Protein AF-A0A560EGU7-F1 (afdb_monomer_lite)

Structure (mmCIF, N/CA/C/O backbone):
data_AF-A0A560EGU7-F1
#
_entry.id   AF-A0A560EGU7-F1
#
loop_
_atom_site.group_PDB
_atom_site.id
_atom_site.type_symbol
_atom_site.label_atom_id
_atom_site.label_alt_id
_atom_site.label_comp_id
_atom_site.label_asym_id
_atom_site.label_entity_id
_atom_site.label_seq_id
_atom_site.pdbx_PDB_ins_code
_atom_site.Cartn_x
_atom_site.Cartn_y
_atom_site.Cartn_z
_atom_site.occupancy
_atom_site.B_iso_or_equiv
_atom_site.auth_seq_id
_atom_site.auth_comp_id
_atom_site.auth_asym_id
_atom_site.auth_atom_id
_atom_site.pdbx_PDB_model_num
ATOM 1 N N . MET A 1 1 ? 16.195 -4.693 -34.977 1.00 68.12 1 MET A N 1
ATOM 2 C CA . MET A 1 1 ? 14.990 -4.701 -35.834 1.00 68.12 1 MET A CA 1
ATOM 3 C C . MET A 1 1 ? 15.193 -3.739 -37.002 1.00 68.12 1 MET A C 1
ATOM 5 O O . MET A 1 1 ? 15.499 -2.577 -36.761 1.00 68.12 1 MET A O 1
ATOM 9 N N . ARG A 1 2 ? 15.102 -4.216 -38.247 1.00 78.38 2 ARG A N 1
ATOM 10 C CA . ARG A 1 2 ? 15.204 -3.410 -39.477 1.00 78.38 2 ARG A CA 1
ATOM 11 C C . ARG A 1 2 ? 13.838 -3.364 -40.154 1.00 78.38 2 ARG A C 1
ATOM 13 O O . ARG A 1 2 ? 13.198 -4.401 -40.272 1.00 78.38 2 ARG A O 1
ATOM 20 N N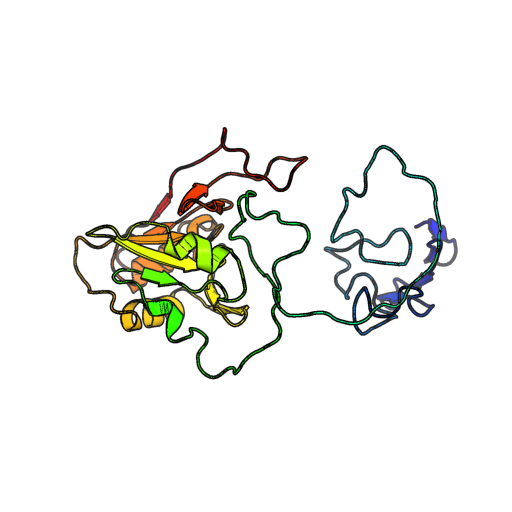 . TYR A 1 3 ? 13.435 -2.190 -40.624 1.00 80.75 3 TYR A N 1
ATOM 21 C CA . TYR A 1 3 ? 12.263 -2.039 -41.483 1.00 80.75 3 TYR A CA 1
ATOM 22 C C . TYR A 1 3 ? 12.627 -2.392 -42.931 1.00 80.75 3 TYR A C 1
ATOM 24 O O . TYR A 1 3 ? 13.669 -1.948 -43.425 1.00 80.75 3 TYR A O 1
ATOM 32 N N . ASP A 1 4 ? 11.823 -3.229 -43.581 1.00 80.00 4 ASP A N 1
ATOM 33 C CA . ASP A 1 4 ? 12.014 -3.604 -44.981 1.00 80.00 4 ASP A CA 1
ATOM 34 C C . ASP A 1 4 ? 11.122 -2.794 -45.938 1.00 80.00 4 ASP A C 1
ATOM 36 O O . ASP A 1 4 ? 10.231 -2.048 -45.533 1.00 80.00 4 ASP A O 1
ATOM 40 N N . GLU A 1 5 ? 11.389 -2.924 -47.237 1.00 75.31 5 GLU A N 1
ATOM 41 C CA . GLU A 1 5 ? 10.700 -2.170 -48.292 1.00 75.31 5 GLU A CA 1
ATOM 42 C C . GLU A 1 5 ? 9.248 -2.631 -48.521 1.00 75.31 5 GLU A C 1
ATOM 44 O O . GLU A 1 5 ? 8.502 -1.965 -49.236 1.00 75.31 5 GLU A O 1
ATOM 49 N N . ILE A 1 6 ? 8.830 -3.737 -47.892 1.00 76.62 6 ILE A N 1
ATOM 50 C CA . ILE A 1 6 ? 7.471 -4.293 -47.965 1.00 76.62 6 ILE A CA 1
ATOM 51 C C . ILE A 1 6 ? 6.676 -4.097 -46.661 1.00 76.62 6 ILE A C 1
ATOM 53 O O . ILE A 1 6 ? 5.565 -4.611 -46.528 1.00 76.62 6 ILE A O 1
ATOM 57 N N . GLY A 1 7 ? 7.200 -3.311 -45.718 1.00 76.00 7 GLY A N 1
ATOM 58 C CA . GLY A 1 7 ? 6.495 -2.905 -44.504 1.00 76.00 7 GLY A CA 1
ATOM 59 C C . GLY A 1 7 ? 6.579 -3.884 -43.335 1.00 76.00 7 GLY A C 1
ATOM 60 O O . GLY A 1 7 ? 5.774 -3.800 -42.402 1.00 76.00 7 GLY A O 1
ATOM 61 N N . LEU A 1 8 ? 7.532 -4.815 -43.364 1.00 79.88 8 LEU A N 1
ATOM 62 C CA . LEU A 1 8 ? 7.797 -5.739 -42.267 1.00 79.88 8 LEU A CA 1
ATOM 63 C C . LEU A 1 8 ? 8.983 -5.272 -41.434 1.00 79.88 8 LEU A C 1
ATOM 65 O O . LEU A 1 8 ? 9.857 -4.522 -41.874 1.00 79.88 8 LEU A O 1
ATOM 69 N N . TYR A 1 9 ? 9.031 -5.776 -40.208 1.00 76.56 9 TYR A N 1
ATOM 70 C CA . TYR A 1 9 ? 10.160 -5.554 -39.328 1.00 76.56 9 TYR A CA 1
ATOM 71 C C . TYR A 1 9 ? 10.923 -6.859 -39.121 1.00 76.56 9 TYR A C 1
ATOM 73 O O . TYR A 1 9 ? 10.434 -7.805 -38.507 1.00 76.56 9 TYR A O 1
ATOM 81 N N . VAL A 1 10 ? 12.152 -6.903 -39.618 1.00 77.44 10 VAL A N 1
ATOM 82 C CA . VAL A 1 10 ? 13.020 -8.080 -39.566 1.00 77.44 10 VAL A CA 1
ATOM 83 C C . VAL A 1 10 ? 13.944 -7.988 -38.349 1.00 77.44 10 VAL A C 1
ATOM 85 O O . VAL A 1 10 ? 14.656 -6.994 -38.158 1.00 77.44 10 VAL A O 1
ATOM 88 N N . THR A 1 11 ? 13.943 -9.020 -37.508 1.00 78.19 11 THR A N 1
ATOM 89 C CA . THR A 1 11 ? 14.924 -9.238 -36.434 1.00 78.19 11 THR A CA 1
ATOM 90 C C . THR A 1 11 ? 15.804 -10.448 -36.774 1.00 78.19 11 THR A C 1
ATOM 92 O O . THR A 1 11 ? 15.521 -11.154 -37.742 1.00 78.19 11 THR A O 1
ATOM 95 N N . PRO A 1 12 ? 16.898 -10.697 -36.033 1.00 77.81 12 PRO A N 1
ATOM 96 C CA . PRO A 1 12 ? 17.780 -11.832 -36.304 1.00 77.81 12 PRO A CA 1
ATOM 97 C C . PRO A 1 12 ? 17.085 -13.199 -36.256 1.00 77.81 12 PRO A C 1
ATOM 99 O O . PRO A 1 12 ? 17.486 -14.096 -36.992 1.00 77.81 12 PRO A O 1
ATOM 102 N N . ASN A 1 13 ? 16.061 -13.362 -35.409 1.00 77.50 13 ASN A N 1
ATOM 103 C CA . ASN A 1 13 ? 15.416 -14.660 -35.190 1.00 77.50 13 ASN A CA 1
ATOM 104 C C . ASN A 1 13 ? 13.979 -14.734 -35.723 1.00 77.50 13 ASN A C 1
ATOM 106 O O . ASN A 1 13 ? 13.478 -15.836 -35.947 1.00 77.50 13 ASN A O 1
ATOM 110 N N . ARG A 1 14 ? 13.299 -13.594 -35.923 1.00 85.00 14 ARG A N 1
ATOM 111 C CA . ARG A 1 14 ? 11.896 -13.554 -36.363 1.00 85.00 14 ARG A CA 1
ATOM 112 C C . ARG A 1 14 ? 11.591 -12.341 -37.248 1.00 85.00 14 ARG A C 1
ATOM 114 O O . ARG A 1 14 ? 12.294 -11.336 -37.265 1.00 85.00 14 ARG A O 1
ATOM 121 N N . THR A 1 15 ? 10.490 -12.417 -37.980 1.00 81.75 15 THR A N 1
ATOM 122 C CA . THR A 1 15 ? 9.949 -11.331 -38.800 1.00 81.75 15 THR A CA 1
ATOM 123 C C . THR A 1 15 ? 8.591 -10.929 -38.246 1.00 81.75 15 THR A C 1
ATOM 125 O O . THR A 1 15 ? 7.689 -11.760 -38.135 1.00 81.75 15 THR A O 1
ATOM 128 N N . TYR A 1 16 ? 8.456 -9.667 -37.852 1.00 83.31 16 TYR A N 1
ATOM 129 C CA . TYR A 1 16 ? 7.232 -9.094 -37.309 1.00 83.31 16 TYR A CA 1
ATOM 130 C C . TYR A 1 16 ? 6.415 -8.436 -38.417 1.00 83.31 16 TYR A C 1
ATOM 132 O O . TYR A 1 16 ? 6.951 -7.680 -39.232 1.00 83.31 16 TYR A O 1
ATOM 140 N N . VAL A 1 17 ? 5.107 -8.699 -38.413 1.00 83.38 17 VAL A N 1
ATOM 141 C CA . VAL A 1 17 ? 4.140 -8.077 -39.321 1.00 83.38 17 VAL A CA 1
ATOM 142 C C . VAL A 1 17 ? 3.258 -7.113 -38.529 1.00 83.38 17 VAL A C 1
ATOM 144 O O . VAL A 1 17 ? 2.341 -7.558 -37.829 1.00 83.38 17 VAL A O 1
ATOM 147 N N . PRO A 1 18 ? 3.466 -5.792 -38.660 1.00 77.44 18 PRO A N 1
ATOM 148 C CA . PRO A 1 18 ? 2.669 -4.790 -37.954 1.00 77.44 18 PRO A CA 1
ATOM 149 C C . PRO A 1 18 ? 1.180 -4.886 -38.262 1.00 77.44 18 PRO A C 1
ATOM 151 O O . PRO A 1 18 ? 0.364 -4.762 -37.356 1.00 77.44 18 PRO A O 1
ATOM 154 N N . GLY A 1 19 ? 0.827 -5.169 -39.521 1.00 74.75 19 GLY A N 1
ATOM 155 C CA . GLY A 1 19 ? -0.565 -5.218 -39.976 1.00 74.75 19 GLY A CA 1
ATOM 156 C C . GLY A 1 19 ? -1.431 -6.263 -39.265 1.00 74.75 19 GLY A C 1
ATOM 157 O O . GLY A 1 19 ? -2.646 -6.109 -39.224 1.00 74.75 19 GLY A O 1
ATOM 158 N N . ILE A 1 20 ? -0.820 -7.297 -38.676 1.00 78.75 20 ILE A N 1
ATOM 159 C CA . ILE A 1 20 ? -1.523 -8.313 -37.873 1.00 78.75 20 ILE A CA 1
ATOM 160 C C . ILE A 1 20 ? -1.039 -8.369 -36.418 1.00 78.75 20 ILE A C 1
ATOM 162 O O . ILE A 1 20 ? -1.587 -9.127 -35.621 1.00 78.75 20 ILE A O 1
ATOM 166 N N . GLY A 1 21 ? -0.016 -7.590 -36.057 1.00 80.50 21 GLY A N 1
ATOM 167 C CA . GLY A 1 21 ? 0.537 -7.533 -34.706 1.00 80.50 21 GLY A CA 1
ATOM 168 C C . GLY A 1 21 ? 1.196 -8.833 -34.231 1.00 80.50 21 GLY A C 1
ATOM 169 O O . GLY A 1 21 ? 1.089 -9.171 -33.049 1.00 80.50 21 GLY A O 1
ATOM 170 N N . A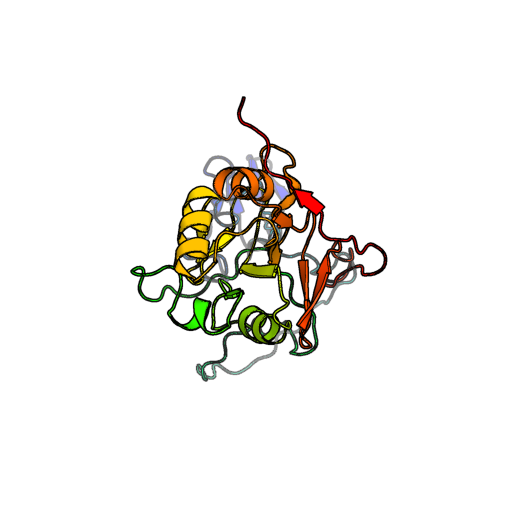RG A 1 22 ? 1.824 -9.613 -35.124 1.00 84.75 22 ARG A N 1
ATOM 171 C CA . ARG A 1 22 ? 2.375 -10.951 -34.812 1.00 84.75 22 ARG A CA 1
ATOM 172 C C . ARG A 1 22 ? 3.725 -11.218 -35.472 1.00 84.75 22 ARG A C 1
ATOM 174 O O . ARG A 1 22 ? 4.068 -10.604 -36.482 1.00 84.75 22 ARG A O 1
ATOM 181 N N . TRP A 1 23 ? 4.452 -12.189 -34.923 1.00 84.94 23 TRP A N 1
ATOM 182 C CA . TRP A 1 23 ? 5.583 -12.828 -35.598 1.00 84.94 23 TRP A CA 1
ATOM 183 C C . TRP A 1 23 ? 5.099 -13.808 -36.674 1.00 84.94 23 TRP A C 1
ATOM 185 O O . TRP A 1 23 ? 4.099 -14.496 -36.473 1.00 84.94 23 TRP A O 1
ATOM 195 N N . LEU A 1 24 ? 5.815 -13.906 -37.799 1.00 84.44 24 LEU A N 1
ATOM 196 C CA . LEU A 1 24 ? 5.557 -14.923 -38.832 1.00 84.44 24 LEU A CA 1
ATOM 197 C C . LEU A 1 24 ? 6.064 -16.306 -38.421 1.00 84.44 24 LEU A C 1
ATOM 199 O O . LEU A 1 24 ? 5.497 -17.325 -38.811 1.00 84.44 24 LEU A O 1
ATOM 203 N N . GLN A 1 25 ? 7.138 -16.338 -37.636 1.00 84.81 25 GLN A N 1
ATOM 204 C CA . GLN A 1 25 ? 7.777 -17.552 -37.158 1.00 84.81 25 GLN A CA 1
ATOM 205 C C . GLN A 1 25 ? 7.459 -17.789 -35.682 1.00 84.81 25 GLN A C 1
ATOM 207 O O . GLN A 1 25 ? 7.354 -16.861 -34.880 1.00 84.81 25 GLN A O 1
ATOM 212 N N . MET A 1 26 ? 7.340 -19.066 -35.337 1.00 73.88 26 MET A N 1
ATOM 213 C CA . MET A 1 26 ? 7.172 -19.532 -33.968 1.00 73.88 26 MET A CA 1
ATOM 214 C C . MET A 1 26 ? 8.413 -19.191 -33.130 1.00 73.88 26 MET A C 1
ATOM 216 O O . MET A 1 26 ? 9.531 -19.386 -33.601 1.00 73.88 26 MET A O 1
ATOM 220 N N . ASP A 1 27 ? 8.217 -18.737 -31.891 1.00 74.88 27 ASP A N 1
ATOM 221 C CA . ASP A 1 27 ? 9.304 -18.339 -30.991 1.00 74.88 27 ASP A CA 1
ATOM 222 C C . ASP A 1 27 ? 10.344 -19.459 -30.783 1.00 74.88 27 ASP A C 1
ATOM 224 O O . ASP A 1 27 ? 9.994 -20.512 -30.222 1.00 74.88 27 ASP A O 1
ATOM 228 N N . PRO A 1 28 ? 11.609 -19.262 -31.207 1.00 67.50 28 PRO A N 1
ATOM 229 C CA . PRO A 1 28 ? 12.689 -20.216 -30.972 1.00 67.50 28 PRO A CA 1
ATOM 230 C C . PRO A 1 28 ? 13.026 -20.410 -29.486 1.00 67.50 28 PRO A C 1
ATOM 232 O O . PRO A 1 28 ? 13.493 -21.486 -29.117 1.00 67.50 28 PRO A O 1
ATOM 235 N N . ALA A 1 29 ? 12.741 -19.424 -28.625 1.00 62.09 29 ALA A N 1
ATOM 236 C CA . ALA A 1 29 ? 12.909 -19.510 -27.170 1.00 62.09 29 ALA A CA 1
ATOM 237 C C . ALA A 1 29 ? 11.783 -20.308 -26.475 1.00 62.09 29 ALA A C 1
ATOM 239 O O . ALA A 1 29 ? 11.781 -20.486 -25.255 1.00 62.09 29 ALA A O 1
ATOM 240 N N . GLY A 1 30 ? 10.820 -20.830 -27.241 1.00 65.00 30 GLY A N 1
ATOM 241 C CA . GLY A 1 30 ? 9.735 -21.656 -26.724 1.00 65.00 30 GLY A CA 1
ATOM 242 C C . GLY A 1 30 ? 8.637 -20.817 -26.077 1.00 65.00 30 GLY A C 1
ATOM 243 O O . GLY A 1 30 ? 8.157 -19.865 -26.677 1.00 65.00 30 GLY A O 1
ATOM 244 N N . ILE A 1 31 ? 8.199 -21.203 -24.879 1.00 62.53 31 ILE A N 1
ATOM 245 C CA . ILE A 1 31 ? 7.162 -20.487 -24.111 1.00 62.53 31 ILE A CA 1
ATOM 246 C C . ILE A 1 31 ? 7.754 -19.514 -23.081 1.00 62.53 31 ILE A C 1
ATOM 248 O O . ILE A 1 31 ? 7.054 -19.089 -22.164 1.00 62.53 31 ILE A O 1
ATOM 252 N N . ALA A 1 32 ? 9.047 -19.192 -23.208 1.00 56.72 32 ALA A N 1
ATOM 253 C CA . ALA A 1 32 ? 9.755 -18.297 -22.295 1.00 56.72 32 ALA A CA 1
ATOM 254 C C . ALA A 1 32 ? 9.115 -16.899 -22.233 1.00 56.72 32 ALA A C 1
ATOM 256 O O . ALA A 1 32 ? 9.028 -16.324 -21.154 1.00 56.72 32 ALA A O 1
ATOM 257 N N . ASP A 1 33 ? 8.602 -16.405 -23.365 1.00 51.53 33 ASP A N 1
ATOM 258 C CA . ASP A 1 33 ? 7.903 -15.114 -23.489 1.00 51.53 33 ASP A CA 1
ATOM 259 C C . ASP A 1 33 ? 6.362 -15.263 -23.445 1.00 51.53 33 ASP A C 1
ATOM 261 O O . ASP A 1 33 ? 5.606 -14.366 -23.816 1.00 51.53 33 ASP A O 1
ATOM 265 N N . GLY A 1 34 ? 5.872 -16.427 -22.997 1.00 62.31 34 GLY A N 1
ATOM 266 C CA . GLY A 1 34 ? 4.451 -16.739 -22.845 1.00 62.31 34 GLY A CA 1
ATOM 267 C C . GLY A 1 34 ? 3.956 -17.893 -23.720 1.00 62.31 34 GLY A C 1
ATOM 268 O O . GLY A 1 34 ? 4.641 -18.418 -24.593 1.00 62.31 34 GLY A O 1
ATOM 269 N N . LEU A 1 35 ? 2.710 -18.312 -23.480 1.00 70.88 35 LEU A N 1
ATOM 270 C CA . LEU A 1 35 ? 2.118 -19.482 -24.148 1.00 70.88 35 LEU A CA 1
ATOM 271 C C . LEU A 1 35 ? 1.875 -19.266 -25.649 1.00 70.88 35 LEU A C 1
ATOM 273 O O . LEU A 1 35 ? 1.830 -20.229 -26.415 1.00 70.88 35 LEU A O 1
ATOM 277 N N . ASN A 1 36 ? 1.711 -18.012 -26.077 1.00 74.00 36 ASN A N 1
ATOM 278 C CA . ASN A 1 36 ? 1.519 -17.681 -27.480 1.00 74.00 36 ASN A CA 1
ATOM 279 C C . ASN A 1 36 ? 2.862 -17.372 -28.150 1.00 74.00 36 ASN A C 1
ATOM 281 O O . ASN A 1 36 ? 3.331 -16.239 -28.137 1.00 74.00 36 ASN A O 1
ATOM 285 N N . ARG A 1 37 ? 3.417 -18.379 -28.825 1.00 78.81 37 ARG A N 1
ATOM 286 C CA . ARG A 1 37 ? 4.720 -18.322 -29.510 1.00 78.81 37 ARG A CA 1
ATOM 287 C C . ARG A 1 37 ? 4.757 -17.414 -30.748 1.00 78.81 37 ARG A C 1
ATOM 289 O O . ARG A 1 37 ? 5.794 -17.324 -31.397 1.00 78.81 37 ARG A O 1
ATOM 296 N N . TYR A 1 38 ? 3.642 -16.772 -31.090 1.00 78.25 38 TYR A N 1
ATOM 297 C CA . TYR A 1 38 ? 3.534 -15.804 -32.185 1.00 78.25 38 TYR A CA 1
ATOM 298 C C . TYR A 1 38 ? 3.229 -14.383 -31.692 1.00 78.25 38 TYR A C 1
ATOM 300 O O . TYR A 1 38 ? 3.160 -13.454 -32.501 1.00 78.25 38 TYR A O 1
ATOM 308 N N . ALA A 1 39 ? 3.015 -14.195 -30.385 1.00 79.44 39 ALA A N 1
ATOM 309 C CA . ALA A 1 39 ? 2.750 -12.879 -29.821 1.00 79.44 39 ALA A CA 1
ATOM 310 C C . ALA A 1 39 ? 4.007 -12.005 -29.882 1.00 79.44 39 ALA A C 1
ATOM 312 O O . ALA A 1 39 ? 5.101 -12.435 -29.527 1.00 79.44 39 ALA A O 1
ATOM 313 N N . TYR A 1 40 ? 3.834 -10.762 -30.321 1.00 72.75 40 TYR A N 1
ATOM 314 C CA . TYR A 1 40 ? 4.855 -9.733 -30.190 1.00 72.75 40 TYR A CA 1
ATOM 315 C C . TYR A 1 40 ? 4.735 -9.119 -28.797 1.00 72.75 40 TYR A C 1
ATOM 317 O O . TYR A 1 40 ? 3.660 -8.628 -28.447 1.00 72.75 40 TYR A O 1
ATOM 325 N N . VAL A 1 41 ? 5.807 -9.208 -28.003 1.00 71.38 41 VAL A N 1
ATOM 326 C CA . VAL A 1 41 ? 5.947 -8.592 -26.671 1.00 71.38 41 VAL A CA 1
ATOM 327 C C . VAL A 1 41 ? 4.740 -8.809 -25.743 1.00 71.38 41 VAL A C 1
ATOM 329 O O . VAL A 1 41 ? 4.215 -7.882 -25.133 1.00 71.38 41 VAL A O 1
ATOM 332 N N . GLY A 1 42 ? 4.230 -10.042 -25.676 1.00 72.75 42 GLY A N 1
ATOM 333 C CA . GLY A 1 42 ? 3.077 -10.375 -24.826 1.00 72.75 42 GLY A CA 1
ATOM 334 C C . GLY A 1 42 ? 1.747 -9.708 -25.220 1.00 72.75 42 GLY A C 1
ATOM 335 O O . GLY A 1 42 ? 0.826 -9.680 -24.410 1.00 72.75 42 GLY A O 1
ATOM 336 N N . ASN A 1 43 ? 1.616 -9.214 -26.458 1.00 73.94 43 ASN A N 1
ATOM 337 C CA . ASN A 1 43 ? 0.531 -8.335 -26.930 1.00 73.94 43 ASN A CA 1
ATOM 338 C C . ASN A 1 43 ? 0.514 -6.937 -26.297 1.00 73.94 43 ASN A C 1
ATOM 340 O O . ASN A 1 43 ? -0.514 -6.263 -26.361 1.00 73.94 43 ASN A O 1
ATOM 344 N N . ASP A 1 44 ? 1.641 -6.481 -25.754 1.00 70.62 44 ASP A N 1
ATOM 345 C CA . ASP A 1 44 ? 1.796 -5.122 -25.238 1.00 70.62 44 ASP A CA 1
ATOM 346 C C . ASP A 1 44 ? 2.895 -4.344 -25.997 1.00 70.62 44 ASP A C 1
ATOM 348 O O . ASP A 1 44 ? 3.979 -4.095 -25.470 1.00 70.62 44 ASP A O 1
ATOM 352 N N . PRO A 1 45 ? 2.655 -3.966 -27.270 1.00 66.56 45 PRO A N 1
ATOM 353 C CA . PRO A 1 45 ? 3.618 -3.233 -28.099 1.00 66.56 45 PRO A CA 1
ATOM 354 C C . PRO A 1 45 ? 3.841 -1.780 -27.672 1.00 66.56 45 PRO A C 1
ATOM 356 O O . PRO A 1 45 ? 4.690 -1.111 -28.256 1.00 66.56 45 PRO A O 1
ATOM 359 N N . LEU A 1 46 ? 3.067 -1.277 -26.704 1.00 62.47 46 LEU A N 1
ATOM 360 C CA . LEU A 1 46 ? 3.245 0.064 -26.149 1.00 62.47 46 LEU A CA 1
ATOM 361 C C . LEU A 1 46 ? 4.271 0.062 -25.015 1.00 62.47 46 LEU A C 1
ATOM 363 O O . LEU A 1 46 ? 5.020 1.027 -24.877 1.00 62.47 46 LEU A O 1
ATOM 367 N N . SER A 1 47 ? 4.323 -1.027 -24.246 1.00 50.97 47 SER A N 1
ATOM 368 C CA . SER A 1 47 ? 5.248 -1.183 -23.118 1.00 50.97 47 SER A CA 1
ATOM 369 C C . SER A 1 47 ? 6.432 -2.108 -23.429 1.00 50.97 47 SER A C 1
ATOM 371 O O . SER A 1 47 ? 7.345 -2.233 -22.617 1.00 50.97 47 SER A O 1
ATOM 373 N N . GLY A 1 48 ? 6.421 -2.779 -24.585 1.00 61.12 48 GLY A N 1
ATOM 374 C CA . GLY A 1 48 ? 7.366 -3.827 -24.955 1.00 61.12 48 GLY A CA 1
ATOM 375 C C . GLY A 1 48 ? 8.157 -3.550 -26.235 1.00 61.12 48 GLY A C 1
ATOM 376 O O . GLY A 1 48 ? 7.644 -2.971 -27.192 1.00 61.12 48 GLY A O 1
ATOM 377 N N . PHE A 1 49 ? 9.396 -4.039 -26.297 1.00 73.81 49 PHE A N 1
ATOM 378 C CA . PHE A 1 49 ? 10.216 -4.010 -27.514 1.00 73.81 49 PHE A CA 1
ATOM 379 C C . PHE A 1 49 ? 11.076 -5.278 -27.607 1.00 73.81 49 PHE A C 1
ATOM 381 O O . PHE A 1 49 ? 11.711 -5.623 -26.628 1.00 73.81 49 PHE A O 1
ATOM 388 N N . ASP A 1 50 ? 11.119 -5.984 -28.744 1.00 69.69 50 ASP A N 1
ATOM 389 C CA . ASP A 1 50 ? 11.899 -7.234 -28.918 1.00 69.69 50 ASP A CA 1
ATOM 390 C C . ASP A 1 50 ? 12.851 -7.123 -30.133 1.00 69.69 50 ASP A C 1
ATOM 392 O O . ASP A 1 50 ? 12.498 -7.504 -31.257 1.00 69.69 50 ASP A O 1
ATOM 396 N N . PRO A 1 51 ? 14.064 -6.560 -29.951 1.00 74.19 51 PRO A N 1
ATOM 397 C CA . PRO A 1 51 ? 15.035 -6.331 -31.022 1.00 74.19 51 PRO A CA 1
ATOM 398 C C . PRO A 1 51 ? 15.603 -7.604 -31.641 1.00 74.19 51 PRO A C 1
ATOM 400 O O . PRO A 1 51 ? 16.026 -7.561 -32.807 1.00 74.19 51 PRO A O 1
ATOM 403 N N . LEU A 1 52 ? 15.656 -8.688 -30.859 1.00 71.19 52 LEU A N 1
ATOM 404 C CA . LEU A 1 52 ? 16.265 -9.963 -31.234 1.00 71.19 52 LEU A CA 1
ATOM 405 C C . LEU A 1 52 ? 15.251 -10.958 -31.804 1.00 71.19 52 LEU A C 1
ATOM 407 O O . LEU A 1 52 ? 15.649 -11.857 -32.544 1.00 71.19 52 LEU A O 1
ATOM 411 N N . GLY A 1 53 ? 13.961 -10.790 -31.519 1.00 68.06 53 GLY A N 1
ATOM 412 C CA . GLY A 1 53 ? 12.929 -11.770 -31.831 1.00 68.06 53 GLY A CA 1
ATOM 413 C C . GLY A 1 53 ? 13.014 -13.003 -30.936 1.00 68.06 53 GLY A C 1
ATOM 414 O O . GLY A 1 53 ? 12.828 -14.099 -31.455 1.00 68.06 53 GLY A O 1
ATOM 415 N N . LEU A 1 54 ? 13.338 -12.854 -29.651 1.00 64.75 54 LEU A N 1
ATOM 416 C CA . LEU A 1 54 ? 13.491 -13.988 -28.718 1.00 64.75 54 LEU A CA 1
ATOM 417 C C . LEU A 1 54 ? 12.846 -13.760 -27.349 1.00 64.75 54 LEU A C 1
ATOM 419 O O . LEU A 1 54 ? 12.537 -14.730 -26.662 1.00 64.75 54 LEU A O 1
ATOM 423 N N . ALA A 1 55 ? 12.694 -12.507 -26.928 1.00 60.53 55 ALA A N 1
ATOM 424 C CA . ALA A 1 55 ? 12.070 -12.145 -25.663 1.00 60.53 55 ALA A CA 1
ATOM 425 C C . ALA A 1 55 ? 11.762 -10.648 -25.664 1.00 60.53 55 ALA A C 1
ATOM 427 O O . ALA A 1 55 ? 12.496 -9.856 -26.255 1.00 60.53 55 ALA A O 1
ATOM 428 N N . ASN A 1 56 ? 10.704 -10.247 -24.968 1.00 55.19 56 ASN A N 1
ATOM 429 C CA . ASN A 1 56 ? 10.387 -8.842 -24.760 1.00 55.19 56 ASN A CA 1
ATOM 430 C C . ASN A 1 56 ? 11.500 -8.111 -23.972 1.00 55.19 56 ASN A C 1
ATOM 432 O O . ASN A 1 56 ? 11.540 -8.164 -22.747 1.00 55.19 56 ASN A O 1
ATOM 436 N N . GLU A 1 57 ? 12.364 -7.367 -24.662 1.00 51.62 57 GLU A N 1
ATOM 437 C CA . GLU A 1 57 ? 13.381 -6.473 -24.078 1.00 51.62 57 GLU A CA 1
ATOM 438 C C . GLU A 1 57 ? 12.803 -5.136 -23.557 1.00 51.62 57 GLU A C 1
ATOM 440 O O . GLU A 1 57 ? 13.535 -4.321 -22.996 1.00 51.62 57 GLU A O 1
ATOM 445 N N . GLY A 1 58 ? 11.486 -4.918 -23.652 1.00 44.34 58 GLY A N 1
ATOM 446 C CA . GLY A 1 58 ? 10.775 -3.885 -22.882 1.00 44.34 58 GLY A CA 1
ATOM 447 C C . GLY A 1 58 ? 10.467 -4.312 -21.444 1.00 44.34 58 GLY A C 1
ATOM 448 O O . GLY A 1 58 ? 10.181 -3.472 -20.598 1.00 44.34 58 GLY A O 1
ATOM 449 N N . ASN A 1 59 ? 10.660 -5.596 -21.132 1.00 38.62 59 ASN A N 1
ATOM 450 C CA . ASN A 1 59 ? 10.826 -6.090 -19.773 1.00 38.62 59 ASN A CA 1
ATOM 451 C C . ASN A 1 59 ? 12.257 -6.605 -19.634 1.00 38.62 59 ASN A C 1
ATOM 453 O O . ASN A 1 59 ? 12.526 -7.795 -19.764 1.00 38.62 59 ASN A O 1
ATOM 457 N N . THR A 1 60 ? 13.153 -5.668 -19.326 1.00 35.59 60 THR A N 1
ATOM 458 C CA . THR A 1 60 ? 14.601 -5.794 -19.090 1.00 35.59 60 THR A CA 1
ATOM 459 C C . THR A 1 60 ? 15.497 -5.390 -20.260 1.00 35.59 60 THR A C 1
ATOM 461 O O . THR A 1 60 ? 15.933 -6.187 -21.081 1.00 35.59 60 THR A O 1
ATOM 464 N N . CYS A 1 61 ? 15.975 -4.152 -20.186 1.00 34.19 61 CYS A N 1
ATOM 465 C CA . CYS A 1 61 ? 17.399 -3.917 -20.332 1.00 34.19 61 CYS A CA 1
ATOM 466 C C . CYS A 1 61 ? 17.780 -2.763 -19.387 1.00 34.19 61 CYS A C 1
ATOM 468 O O . CYS A 1 61 ? 17.099 -1.752 -19.346 1.00 34.19 61 CYS A O 1
ATOM 470 N N . GLY A 1 62 ? 18.787 -2.856 -18.526 1.00 30.06 62 GLY A N 1
ATOM 471 C CA . GLY A 1 62 ? 20.104 -3.400 -18.818 1.00 30.06 62 GLY A CA 1
ATOM 472 C C . GLY A 1 62 ? 20.267 -4.921 -18.908 1.00 30.06 62 GLY A C 1
ATOM 473 O O . GLY A 1 62 ? 20.689 -5.544 -17.945 1.00 30.06 62 GLY A O 1
ATOM 474 N N . ARG A 1 63 ? 20.198 -5.487 -20.116 1.00 35.56 63 ARG A N 1
ATOM 475 C CA . ARG A 1 63 ? 21.408 -6.064 -20.702 1.00 35.56 63 ARG A CA 1
ATOM 476 C C . ARG A 1 63 ? 22.079 -4.983 -21.547 1.00 35.56 63 ARG A C 1
ATOM 478 O O . ARG A 1 63 ? 22.068 -5.001 -22.767 1.00 35.56 63 ARG A O 1
ATOM 485 N N . THR A 1 64 ? 22.641 -4.026 -20.806 1.00 34.47 64 THR A N 1
ATOM 486 C CA . THR A 1 64 ? 23.800 -3.204 -21.165 1.00 34.47 64 THR A CA 1
ATOM 487 C C . THR A 1 64 ? 23.785 -2.522 -22.535 1.00 34.47 64 THR A C 1
ATOM 489 O O . THR A 1 64 ? 24.123 -3.122 -23.549 1.00 34.47 64 THR A O 1
ATOM 492 N N . GLY A 1 65 ? 23.614 -1.203 -22.525 1.00 30.77 65 GLY A N 1
ATOM 493 C CA . GLY A 1 65 ? 24.341 -0.320 -23.435 1.00 30.77 65 GLY A CA 1
ATOM 494 C C . GLY A 1 65 ? 25.249 0.587 -22.604 1.00 30.77 65 GLY A C 1
ATOM 495 O O . GLY A 1 65 ? 24.763 1.551 -22.033 1.00 30.77 65 GLY A O 1
ATOM 496 N N . GLY A 1 66 ? 26.541 0.319 -22.434 1.00 33.06 66 GLY A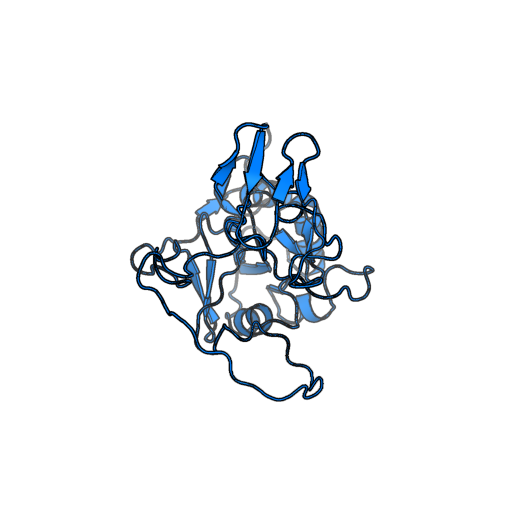 N 1
ATOM 497 C CA . GLY A 1 66 ? 27.358 -0.770 -22.972 1.00 33.06 66 GLY A CA 1
ATOM 498 C C . GLY A 1 66 ? 28.344 -1.228 -21.895 1.00 33.06 66 GLY A C 1
ATOM 499 O O . GLY A 1 66 ? 28.693 -0.469 -21.002 1.00 33.06 66 GLY A O 1
ATOM 500 N N . VAL A 1 67 ? 28.762 -2.484 -21.862 1.00 34.09 67 VAL A N 1
ATOM 501 C CA . VAL A 1 67 ? 29.523 -3.120 -22.935 1.00 34.09 67 VAL A CA 1
ATOM 502 C C . VAL A 1 67 ? 29.103 -4.582 -23.099 1.00 34.09 67 VAL A C 1
ATOM 504 O O . VAL A 1 67 ? 28.813 -5.278 -22.130 1.00 34.09 67 VAL A O 1
ATOM 507 N N . SER A 1 68 ? 29.100 -5.015 -24.356 1.00 39.97 68 SER A N 1
ATOM 508 C CA . SER A 1 68 ? 28.990 -6.380 -24.857 1.00 39.97 68 SER A CA 1
ATOM 509 C C . SER A 1 68 ? 29.559 -7.459 -23.930 1.00 39.97 68 SER A C 1
ATOM 511 O O . SER A 1 68 ? 30.706 -7.382 -23.500 1.00 39.97 68 SER A O 1
ATOM 513 N N . CYS A 1 69 ? 28.816 -8.550 -23.760 1.00 30.25 69 CYS A N 1
ATOM 514 C CA . CYS A 1 69 ? 29.414 -9.865 -23.548 1.00 30.25 69 CYS A CA 1
ATOM 515 C C . CYS A 1 69 ? 29.025 -10.746 -24.732 1.00 30.25 69 CYS A C 1
ATOM 517 O O . CYS A 1 69 ? 27.976 -11.383 -24.777 1.00 30.25 69 CYS A O 1
ATOM 519 N N . SER A 1 70 ? 29.899 -10.692 -25.728 1.00 35.88 70 SER A N 1
ATOM 520 C CA . SER A 1 70 ? 30.106 -11.713 -26.741 1.00 35.88 70 SER A CA 1
ATOM 521 C C . SER A 1 70 ? 30.233 -13.104 -26.109 1.00 35.88 70 SER A C 1
ATOM 523 O O . SER A 1 70 ? 31.054 -13.280 -25.218 1.00 35.88 70 SER A O 1
ATOM 525 N N . GLY A 1 71 ? 29.437 -14.048 -26.621 1.00 31.61 71 GLY A N 1
ATOM 526 C CA . GLY A 1 71 ? 29.664 -15.497 -26.707 1.00 31.61 71 GLY A CA 1
ATOM 527 C C . GLY A 1 71 ? 30.243 -16.254 -25.507 1.00 31.61 71 GLY A C 1
ATOM 528 O O . GLY A 1 71 ? 31.392 -16.057 -25.138 1.00 31.61 71 GLY A O 1
ATOM 529 N N . SER A 1 72 ? 29.514 -17.273 -25.043 1.00 29.27 72 SER A N 1
ATOM 530 C CA . SER A 1 72 ? 30.048 -18.642 -24.926 1.00 29.27 72 SER A CA 1
ATOM 531 C C . SER A 1 72 ? 28.905 -19.625 -24.685 1.00 29.27 72 SER A C 1
ATOM 533 O O . SER A 1 72 ? 28.266 -19.620 -23.636 1.00 29.27 72 SER A O 1
ATOM 535 N N . TYR A 1 73 ? 28.651 -20.462 -25.686 1.00 39.50 73 TYR A N 1
ATOM 536 C CA . TYR A 1 73 ? 27.901 -21.700 -25.538 1.00 39.50 73 TYR A CA 1
ATOM 537 C C . TYR A 1 73 ? 28.832 -22.742 -24.909 1.00 39.50 73 TYR A C 1
ATOM 539 O O . TYR A 1 73 ? 29.908 -22.993 -25.444 1.00 39.50 73 TYR A O 1
ATOM 547 N N . ALA A 1 74 ? 28.414 -23.348 -23.806 1.00 28.50 74 ALA A N 1
ATOM 548 C CA . ALA A 1 74 ? 28.820 -24.674 -23.338 1.00 28.50 74 ALA A CA 1
ATOM 549 C C . ALA A 1 74 ? 27.758 -25.034 -22.288 1.00 28.50 74 ALA A C 1
ATOM 551 O O . ALA A 1 74 ? 27.606 -24.319 -21.308 1.00 28.50 74 ALA A O 1
ATOM 552 N N . GLY A 1 75 ? 26.827 -25.941 -22.555 1.00 29.30 75 GLY A N 1
ATOM 553 C CA . GLY A 1 75 ? 27.115 -27.361 -22.687 1.00 29.30 75 GLY A CA 1
ATOM 554 C C . GLY A 1 75 ? 26.743 -28.019 -21.356 1.00 29.30 75 GLY A C 1
ATOM 555 O O . GLY A 1 75 ? 27.290 -27.656 -20.324 1.00 29.30 75 GLY A O 1
ATOM 556 N N . ASP A 1 76 ? 25.807 -28.960 -21.434 1.00 30.48 76 ASP A N 1
ATOM 557 C CA . ASP A 1 76 ? 25.454 -29.975 -20.437 1.00 30.48 76 ASP A CA 1
ATOM 558 C C . ASP A 1 76 ? 24.496 -29.631 -19.286 1.00 30.48 76 ASP A C 1
ATOM 560 O O . ASP A 1 76 ? 24.788 -28.892 -18.351 1.00 30.48 76 ASP A O 1
ATOM 564 N N . GLY A 1 77 ? 23.363 -30.345 -19.310 1.00 24.02 77 GLY A N 1
ATOM 565 C CA . GLY A 1 77 ? 22.731 -30.835 -18.091 1.00 24.02 77 GLY A CA 1
ATOM 566 C C . GLY A 1 77 ? 21.326 -30.320 -17.825 1.00 24.02 77 GLY A C 1
ATOM 567 O O . GLY A 1 77 ? 21.121 -29.471 -16.964 1.00 24.02 77 GLY A O 1
ATOM 568 N N . ILE A 1 78 ? 20.331 -30.948 -18.458 1.00 39.03 78 ILE A N 1
ATOM 569 C CA . ILE A 1 78 ? 19.031 -31.146 -17.806 1.00 39.03 78 ILE A CA 1
ATOM 570 C C . ILE A 1 78 ? 19.318 -31.779 -16.437 1.00 39.03 78 ILE A C 1
ATOM 572 O O . ILE A 1 78 ? 19.745 -32.930 -16.373 1.00 39.03 78 ILE A O 1
ATOM 576 N N . THR A 1 79 ? 19.081 -31.053 -15.346 1.00 29.19 79 THR A N 1
ATOM 577 C CA . THR A 1 79 ? 18.891 -31.667 -14.027 1.00 29.19 79 THR A CA 1
ATOM 578 C C . THR A 1 79 ? 17.612 -31.126 -13.387 1.00 29.19 79 THR A C 1
ATOM 580 O O . THR A 1 79 ? 17.204 -29.997 -13.668 1.00 29.19 79 THR A O 1
ATOM 583 N N . PRO A 1 80 ? 16.895 -31.983 -12.642 1.00 30.02 80 PRO A N 1
ATOM 584 C CA . PRO A 1 80 ? 15.469 -31.840 -12.402 1.00 30.02 80 PRO A CA 1
ATOM 585 C C . PRO A 1 80 ? 15.177 -30.836 -11.289 1.00 30.02 80 PRO A C 1
ATOM 587 O O . PRO A 1 80 ? 15.999 -30.622 -10.399 1.00 30.02 80 PRO A O 1
ATOM 590 N N . PHE A 1 81 ? 13.962 -30.282 -11.345 1.00 34.97 81 PHE A N 1
ATOM 591 C CA . PHE A 1 81 ? 13.253 -29.629 -10.244 1.00 34.97 81 PHE A CA 1
ATOM 592 C C . PHE A 1 81 ? 13.757 -30.085 -8.866 1.00 34.97 81 PHE A C 1
ATOM 594 O O . PHE A 1 81 ? 13.630 -31.261 -8.521 1.00 34.97 81 PHE A O 1
ATOM 601 N N . LYS A 1 82 ? 14.264 -29.135 -8.074 1.00 26.48 82 LYS A N 1
ATOM 602 C CA . LYS A 1 82 ? 14.371 -29.268 -6.623 1.00 26.48 82 LYS A CA 1
ATOM 603 C C . LYS A 1 82 ? 13.778 -28.041 -5.938 1.00 26.48 82 LYS A C 1
ATOM 605 O O . LYS A 1 82 ? 14.317 -26.943 -5.997 1.00 26.48 82 LYS A O 1
ATOM 610 N N . ASP A 1 83 ? 12.622 -28.300 -5.343 1.00 32.25 83 ASP A N 1
ATOM 611 C CA . ASP A 1 83 ? 12.274 -27.961 -3.968 1.00 32.25 83 ASP A CA 1
ATOM 612 C C . ASP A 1 83 ? 12.295 -26.469 -3.581 1.00 32.25 83 ASP A C 1
ATOM 614 O O . ASP A 1 83 ? 13.233 -25.948 -2.995 1.00 32.25 83 ASP A O 1
ATOM 618 N N . GLY A 1 84 ? 11.160 -25.806 -3.818 1.00 37.53 84 GLY A N 1
ATOM 619 C CA . GLY A 1 84 ? 10.382 -25.242 -2.710 1.00 37.53 84 GLY A CA 1
ATOM 620 C C . GLY A 1 84 ? 11.016 -24.184 -1.800 1.00 37.53 84 GLY A C 1
ATOM 621 O O . GLY A 1 84 ? 10.866 -24.302 -0.592 1.00 37.53 84 GLY A O 1
ATOM 622 N N . THR A 1 85 ? 11.589 -23.108 -2.344 1.00 35.94 85 THR A N 1
ATOM 623 C CA . THR A 1 85 ? 11.675 -21.790 -1.674 1.00 35.94 85 THR A CA 1
ATOM 624 C C . THR A 1 85 ? 11.633 -20.689 -2.739 1.00 35.94 85 THR A C 1
ATOM 626 O O . THR A 1 85 ? 12.668 -20.213 -3.196 1.00 35.94 85 THR A O 1
ATOM 629 N N . GLY A 1 86 ? 10.442 -20.340 -3.224 1.00 31.88 86 GLY A N 1
ATOM 630 C CA . GLY A 1 86 ? 10.268 -19.428 -4.360 1.00 31.88 86 GLY A CA 1
ATOM 631 C C . GLY A 1 86 ? 10.419 -17.946 -4.009 1.00 31.88 86 GLY A C 1
ATOM 632 O O . GLY A 1 86 ? 9.463 -17.200 -4.167 1.00 31.88 86 GLY A O 1
ATOM 633 N N . GLY A 1 87 ? 11.596 -17.521 -3.548 1.00 38.44 87 GLY A N 1
ATOM 634 C CA . GLY A 1 87 ? 12.030 -16.125 -3.686 1.00 38.44 87 GLY A CA 1
ATOM 635 C C . GLY A 1 87 ? 12.638 -15.909 -5.077 1.00 38.44 87 GLY A C 1
ATOM 636 O O . GLY A 1 87 ? 13.141 -16.863 -5.671 1.00 38.44 87 GLY A O 1
ATOM 637 N N . ASP A 1 88 ? 12.585 -14.687 -5.619 1.00 43.50 88 ASP A N 1
ATOM 638 C CA . ASP A 1 88 ? 13.311 -14.353 -6.855 1.00 43.50 88 ASP A CA 1
ATOM 639 C C . ASP A 1 88 ? 14.799 -14.719 -6.666 1.00 43.50 88 ASP A C 1
ATOM 641 O O . ASP A 1 88 ? 15.446 -14.140 -5.790 1.00 43.50 88 ASP A O 1
ATOM 645 N N . PRO A 1 89 ? 15.372 -15.649 -7.457 1.00 37.59 89 PRO A N 1
ATOM 646 C CA . PRO A 1 89 ? 16.756 -16.100 -7.290 1.00 37.59 89 PRO A CA 1
ATOM 647 C C . PRO A 1 89 ? 17.802 -14.991 -7.516 1.00 37.59 89 PRO A C 1
ATOM 649 O O . PRO A 1 89 ? 18.994 -15.218 -7.299 1.00 37.59 89 PRO A O 1
ATOM 652 N N . ARG A 1 90 ? 17.381 -13.791 -7.942 1.00 46.34 90 ARG A N 1
ATOM 653 C CA . ARG A 1 90 ? 18.227 -12.597 -8.079 1.00 46.34 90 ARG A CA 1
ATOM 654 C C . ARG A 1 90 ? 18.310 -11.747 -6.805 1.00 46.34 90 ARG A C 1
ATOM 656 O O . ARG A 1 90 ? 19.234 -10.944 -6.707 1.00 46.34 90 ARG A O 1
ATOM 663 N N . VAL A 1 91 ? 17.393 -11.909 -5.846 1.00 46.12 91 VAL A N 1
ATOM 664 C CA . VAL A 1 91 ? 17.355 -11.130 -4.595 1.00 46.12 91 VAL A CA 1
ATOM 665 C C . VAL A 1 91 ? 18.084 -11.910 -3.508 1.00 46.12 91 VAL A C 1
ATOM 667 O O . VAL A 1 91 ? 17.660 -12.998 -3.116 1.00 46.12 91 VAL A O 1
ATOM 670 N N . LYS A 1 92 ? 19.212 -11.388 -3.015 1.00 53.25 92 LYS A N 1
ATOM 671 C CA . LYS A 1 92 ? 19.904 -12.021 -1.886 1.00 53.25 92 LYS A CA 1
ATOM 672 C C . LYS A 1 92 ? 19.179 -11.637 -0.591 1.00 53.25 92 LYS A C 1
ATOM 674 O O . LYS A 1 92 ? 18.690 -10.517 -0.502 1.00 53.25 92 LYS A O 1
ATOM 679 N N . PRO A 1 93 ? 19.201 -12.478 0.459 1.00 48.28 93 PRO A N 1
ATOM 680 C CA . PRO A 1 93 ? 18.511 -12.203 1.729 1.00 48.28 93 PRO A CA 1
ATOM 681 C C . PRO A 1 93 ? 18.812 -10.836 2.374 1.00 48.28 93 PRO A C 1
ATOM 683 O O . PRO A 1 93 ? 18.023 -10.353 3.172 1.00 48.28 93 PRO A O 1
ATOM 686 N N . ARG A 1 94 ? 19.944 -10.215 2.011 1.00 57.88 94 ARG A N 1
ATOM 687 C CA . ARG A 1 94 ? 20.433 -8.934 2.542 1.00 57.88 94 ARG A CA 1
ATOM 688 C C . ARG A 1 94 ? 19.969 -7.710 1.744 1.00 57.88 94 ARG A C 1
ATOM 690 O O . ARG A 1 94 ? 20.213 -6.588 2.183 1.00 57.88 94 ARG A O 1
ATOM 697 N N . ASP A 1 95 ? 19.383 -7.907 0.567 1.00 66.56 95 ASP A N 1
ATOM 698 C CA . ASP A 1 95 ? 18.968 -6.814 -0.308 1.00 66.56 95 ASP A CA 1
ATOM 699 C C . ASP A 1 95 ? 17.579 -6.301 0.112 1.00 66.56 95 ASP A C 1
ATOM 701 O O . ASP A 1 95 ? 16.705 -7.101 0.457 1.00 66.56 95 ASP A O 1
ATOM 705 N N . PRO A 1 96 ? 17.346 -4.976 0.119 1.00 69.19 96 PRO A N 1
ATOM 706 C CA . PRO A 1 96 ? 16.022 -4.437 0.386 1.00 69.19 96 PRO A CA 1
ATOM 707 C C . PRO A 1 96 ? 15.052 -4.834 -0.721 1.00 69.19 96 PRO A C 1
ATOM 709 O O . PRO A 1 96 ? 15.401 -4.859 -1.901 1.00 69.19 96 PRO A O 1
ATOM 712 N N . ILE A 1 97 ? 13.806 -5.079 -0.333 1.00 70.88 97 ILE A N 1
ATOM 713 C CA . ILE A 1 97 ? 12.754 -5.470 -1.257 1.00 70.88 97 ILE A CA 1
ATOM 714 C C . ILE A 1 97 ? 11.821 -4.292 -1.480 1.00 70.88 97 ILE A C 1
ATOM 716 O O . ILE A 1 97 ? 11.299 -3.705 -0.533 1.00 70.88 97 ILE A O 1
ATOM 720 N N . SER A 1 98 ? 11.623 -3.946 -2.747 1.00 71.00 98 SER A N 1
ATOM 721 C CA . SER A 1 98 ? 10.600 -2.988 -3.138 1.00 71.00 98 SER A CA 1
ATOM 722 C C . SER A 1 98 ? 9.210 -3.566 -2.876 1.00 71.00 98 SER A C 1
ATOM 724 O O . SER A 1 98 ? 8.943 -4.713 -3.227 1.00 71.00 98 SER A O 1
ATOM 726 N N . THR A 1 99 ? 8.308 -2.768 -2.309 1.00 66.81 99 THR A N 1
ATOM 727 C CA . THR A 1 99 ? 6.891 -3.132 -2.156 1.00 66.81 99 THR A CA 1
ATOM 728 C C . THR A 1 99 ? 6.059 -2.748 -3.389 1.00 66.81 99 THR A C 1
ATOM 730 O O . THR A 1 99 ? 4.836 -2.627 -3.312 1.00 66.81 99 THR A O 1
ATOM 733 N N . ASP A 1 100 ? 6.710 -2.512 -4.535 1.00 66.62 100 ASP A N 1
ATOM 734 C CA . ASP A 1 100 ? 6.058 -2.192 -5.809 1.00 66.62 100 ASP A CA 1
ATOM 735 C C . ASP A 1 100 ? 5.505 -3.489 -6.422 1.00 66.62 100 ASP A C 1
ATOM 737 O O . ASP A 1 100 ? 6.087 -4.558 -6.231 1.00 66.62 100 ASP A O 1
ATOM 741 N N . GLY A 1 101 ? 4.320 -3.448 -7.032 1.00 51.03 101 GLY A N 1
ATOM 742 C CA . GLY A 1 101 ? 3.616 -4.669 -7.476 1.00 51.03 101 GLY A CA 1
ATOM 743 C C . GLY A 1 101 ? 4.113 -5.218 -8.825 1.00 51.03 101 GLY A C 1
ATOM 744 O O . GLY A 1 101 ? 4.941 -4.585 -9.471 1.00 51.03 101 GLY A O 1
ATOM 745 N N . PRO A 1 102 ? 3.535 -6.312 -9.363 1.00 48.34 102 PRO A N 1
ATOM 746 C CA . PRO A 1 102 ? 3.128 -7.552 -8.703 1.00 48.34 102 PRO A CA 1
ATOM 747 C C . PRO A 1 102 ? 4.290 -8.574 -8.666 1.00 48.34 102 PRO A C 1
ATOM 749 O O . PRO A 1 102 ? 5.113 -8.631 -9.584 1.00 48.34 102 PRO A O 1
ATOM 752 N N . ARG A 1 103 ? 4.301 -9.480 -7.680 1.00 50.69 103 ARG A N 1
ATOM 753 C CA . ARG A 1 103 ? 5.014 -10.766 -7.800 1.00 50.69 103 ARG A CA 1
ATOM 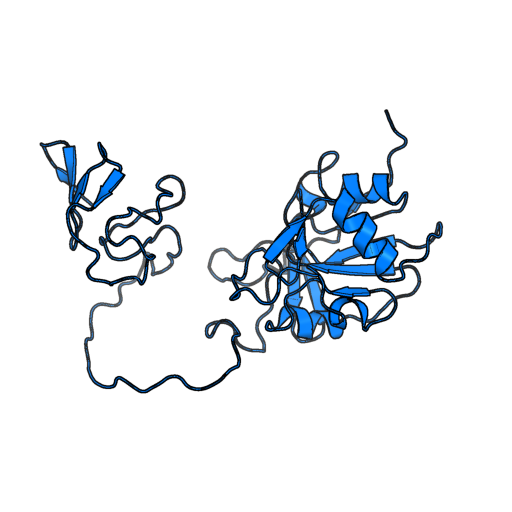754 C C . ARG A 1 103 ? 3.978 -11.842 -8.100 1.00 50.69 103 ARG A C 1
ATOM 756 O O . ARG A 1 103 ? 3.186 -12.213 -7.243 1.00 50.69 103 ARG A O 1
ATOM 763 N N . SER A 1 104 ? 3.929 -12.313 -9.343 1.00 40.19 104 SER A N 1
ATOM 764 C CA . SER A 1 104 ? 2.998 -13.368 -9.745 1.00 40.19 104 SER A CA 1
ATOM 765 C C . SER A 1 104 ? 3.318 -14.675 -9.020 1.00 40.19 104 SER A C 1
ATOM 767 O O . SER A 1 104 ? 4.388 -15.249 -9.235 1.00 40.19 104 SER A O 1
ATOM 769 N N . VAL A 1 105 ? 2.366 -15.185 -8.238 1.00 44.25 105 VAL A N 1
ATOM 770 C CA . VAL A 1 105 ? 2.437 -16.517 -7.622 1.00 44.25 105 VAL A CA 1
ATOM 771 C C . VAL A 1 105 ? 1.299 -17.382 -8.127 1.00 44.25 105 VAL A C 1
ATOM 773 O O . VAL A 1 105 ? 0.186 -16.916 -8.375 1.00 44.25 105 VAL A O 1
ATOM 776 N N . ALA A 1 106 ? 1.600 -18.666 -8.316 1.00 42.25 106 ALA A N 1
ATOM 777 C CA . ALA A 1 106 ? 0.624 -19.663 -8.715 1.00 42.25 106 ALA A CA 1
ATOM 778 C C . ALA A 1 106 ? -0.561 -19.652 -7.736 1.00 42.25 106 ALA A C 1
ATOM 780 O O . ALA A 1 106 ? -0.386 -19.837 -6.532 1.00 42.25 106 ALA A O 1
ATOM 781 N N . LYS A 1 107 ? -1.766 -19.432 -8.275 1.00 38.84 107 LYS A N 1
ATOM 782 C CA . LYS A 1 107 ? -3.032 -19.366 -7.536 1.00 38.84 107 LYS A CA 1
ATOM 783 C C . LYS A 1 107 ? -3.137 -20.501 -6.504 1.00 38.84 107 LYS A C 1
ATOM 785 O O . LYS A 1 107 ? -3.195 -21.671 -6.882 1.00 38.84 107 LYS A O 1
ATOM 790 N N . ARG A 1 108 ? -3.247 -20.160 -5.216 1.00 44.38 108 ARG A N 1
ATOM 791 C CA . ARG A 1 108 ? -3.904 -21.013 -4.210 1.00 44.38 108 ARG A CA 1
ATOM 792 C C . ARG A 1 108 ? -5.288 -20.444 -3.884 1.00 44.38 108 ARG A C 1
ATOM 794 O O . ARG A 1 108 ? -5.559 -19.288 -4.180 1.00 44.38 108 ARG A O 1
ATOM 801 N N . ASP A 1 109 ? -6.157 -21.329 -3.390 1.00 40.03 109 ASP A N 1
ATOM 802 C CA . ASP A 1 109 ? -7.621 -21.220 -3.246 1.00 40.03 109 ASP A CA 1
ATOM 803 C C . ASP A 1 109 ? -8.192 -19.774 -3.174 1.00 40.03 109 ASP A C 1
ATOM 805 O O . ASP A 1 109 ? -7.885 -19.042 -2.235 1.00 40.03 109 ASP A O 1
ATOM 809 N N . PRO A 1 110 ? -9.065 -19.365 -4.119 1.00 42.00 110 PRO A N 1
ATOM 810 C CA . PRO A 1 110 ? -9.592 -17.999 -4.248 1.00 42.00 110 PRO A CA 1
ATOM 811 C C . PRO A 1 110 ? -10.608 -17.573 -3.170 1.00 42.00 110 PRO A C 1
ATOM 813 O O . PRO A 1 110 ? -11.244 -16.530 -3.311 1.00 42.00 110 PRO A O 1
ATOM 816 N N . ARG A 1 111 ? -10.824 -18.360 -2.110 1.00 41.00 111 ARG A N 1
ATOM 817 C CA . ARG A 1 111 ? -11.939 -18.119 -1.178 1.00 41.00 111 ARG A CA 1
ATOM 818 C C . ARG A 1 111 ? -11.687 -17.085 -0.083 1.00 41.00 111 ARG A C 1
ATOM 820 O O . ARG A 1 111 ? -12.660 -16.627 0.508 1.00 41.00 111 ARG A O 1
ATOM 827 N N . VAL A 1 112 ? -10.447 -16.659 0.160 1.00 49.06 112 VAL A N 1
ATOM 828 C CA . VAL A 1 112 ? -10.146 -15.551 1.082 1.00 49.06 112 VAL A CA 1
ATOM 829 C C . VAL A 1 112 ? -8.852 -14.881 0.617 1.00 49.06 112 VAL A C 1
ATOM 831 O O . VAL A 1 112 ? -7.779 -15.453 0.757 1.00 49.06 112 VAL A O 1
ATOM 834 N N . GLY A 1 113 ? -8.919 -13.684 0.029 1.00 51.38 113 GLY A N 1
ATOM 835 C CA . GLY A 1 113 ? -7.718 -12.981 -0.460 1.00 51.38 113 GLY A CA 1
ATOM 836 C C . GLY A 1 113 ? -6.729 -12.547 0.641 1.00 51.38 113 GLY A C 1
ATOM 837 O O . GLY A 1 113 ? -5.653 -12.037 0.346 1.00 51.38 113 GLY A O 1
ATOM 838 N N . ALA A 1 114 ? -7.058 -12.788 1.911 1.00 57.56 114 ALA A N 1
ATOM 839 C CA . ALA A 1 114 ? -6.138 -12.741 3.040 1.00 57.56 114 ALA A CA 1
ATOM 840 C C . ALA A 1 114 ? -6.190 -14.089 3.777 1.00 57.56 114 ALA A C 1
ATOM 842 O O . ALA A 1 114 ? -7.268 -14.558 4.148 1.00 57.56 114 ALA A O 1
ATOM 843 N N . THR A 1 115 ? -5.038 -14.726 3.981 1.00 63.00 115 THR A N 1
ATOM 844 C CA . THR A 1 115 ? -4.929 -15.950 4.787 1.00 63.00 115 THR A CA 1
ATOM 845 C C . THR A 1 115 ? -5.131 -15.637 6.273 1.00 63.00 115 THR A C 1
ATOM 847 O O . THR A 1 115 ? -5.023 -14.486 6.693 1.00 63.00 115 THR A O 1
ATOM 850 N N . ALA A 1 116 ? -5.367 -16.659 7.106 1.00 62.03 116 ALA A N 1
ATOM 851 C CA . ALA A 1 116 ? -5.395 -16.486 8.565 1.00 62.03 116 ALA A CA 1
ATOM 852 C C . ALA A 1 116 ? -4.107 -15.817 9.096 1.00 62.03 116 ALA A C 1
ATOM 854 O O . ALA A 1 116 ? -4.167 -14.999 10.011 1.00 62.03 116 ALA A O 1
ATOM 855 N N . GLY A 1 117 ? -2.970 -16.091 8.440 1.00 65.81 117 GLY A N 1
ATOM 856 C CA . GLY A 1 117 ? -1.665 -15.530 8.778 1.00 65.81 117 GLY A CA 1
ATOM 857 C C . GLY A 1 117 ? -1.509 -14.031 8.508 1.00 65.81 117 GLY A C 1
ATOM 858 O O . GLY A 1 117 ? -0.520 -13.433 8.937 1.00 65.81 117 GLY A O 1
ATOM 859 N N . ALA A 1 118 ? -2.456 -13.404 7.805 1.00 68.62 118 ALA A N 1
ATOM 860 C CA . ALA A 1 118 ? -2.455 -11.963 7.556 1.00 68.62 118 ALA A CA 1
ATOM 861 C C . ALA A 1 118 ? -2.731 -11.143 8.830 1.00 68.62 118 ALA A C 1
ATOM 863 O O . ALA A 1 118 ? -2.388 -9.964 8.896 1.00 68.62 118 ALA A O 1
ATOM 864 N N . THR A 1 119 ? -3.341 -11.754 9.851 1.00 78.00 119 THR A N 1
ATOM 865 C CA . THR A 1 119 ? -3.796 -11.079 11.081 1.00 78.00 119 THR A CA 1
ATOM 866 C C . THR A 1 119 ? -3.109 -11.585 12.353 1.00 78.00 119 THR A C 1
ATOM 868 O O . THR A 1 119 ? -3.559 -11.293 13.458 1.00 78.00 119 THR A O 1
ATOM 871 N N . ASP A 1 120 ? -2.007 -12.329 12.224 1.00 79.88 120 ASP A N 1
ATOM 872 C CA . ASP A 1 120 ? -1.312 -12.974 13.353 1.00 79.88 120 ASP A CA 1
ATOM 873 C C . ASP A 1 120 ? -0.656 -11.988 14.336 1.00 79.88 120 ASP A C 1
ATOM 875 O O . ASP A 1 120 ? -0.276 -12.367 15.445 1.00 79.88 120 ASP A O 1
ATOM 879 N N . GLN A 1 121 ? -0.471 -10.726 13.937 1.00 78.56 121 GLN A N 1
ATOM 880 C CA . GLN A 1 121 ? 0.211 -9.716 14.741 1.00 78.56 121 GLN A CA 1
ATOM 881 C C . GLN A 1 121 ? -0.757 -8.605 15.169 1.00 78.56 121 GLN A C 1
ATOM 883 O O . GLN A 1 121 ? -1.298 -7.904 14.311 1.00 78.56 121 GLN A O 1
ATOM 888 N N . PRO A 1 122 ? -0.947 -8.377 16.484 1.00 82.88 122 PRO A N 1
ATOM 889 C CA . PRO A 1 122 ? -1.800 -7.302 16.976 1.00 82.88 122 PRO A CA 1
ATOM 890 C C . PRO A 1 122 ? -1.398 -5.933 16.417 1.00 82.88 122 PRO A C 1
ATOM 892 O O . PRO A 1 122 ? -0.218 -5.561 16.417 1.00 82.88 122 PRO A O 1
ATOM 895 N N . GLY A 1 123 ? -2.398 -5.176 15.961 1.00 87.31 123 GLY A N 1
ATOM 896 C CA . GLY A 1 123 ? -2.203 -3.853 15.361 1.00 87.31 123 GLY A CA 1
ATOM 897 C C . GLY A 1 123 ? -1.657 -3.889 13.933 1.00 87.31 123 GLY A C 1
ATOM 898 O O . GLY A 1 123 ? -1.197 -2.857 13.437 1.00 87.31 123 GLY A O 1
ATOM 899 N N . LYS A 1 124 ? -1.677 -5.054 13.271 1.00 90.62 124 LYS A N 1
ATOM 900 C CA . LYS A 1 124 ? -1.209 -5.194 11.896 1.00 90.62 124 LYS A CA 1
ATOM 901 C C . LYS A 1 124 ? -2.132 -6.023 11.015 1.00 90.62 124 LYS A C 1
ATOM 903 O O . LYS A 1 124 ? -2.826 -6.921 11.478 1.00 90.62 124 LYS A O 1
ATOM 908 N N . LEU A 1 125 ? -2.052 -5.733 9.723 1.00 91.31 125 LEU A N 1
ATOM 909 C CA . LEU A 1 125 ? -2.600 -6.534 8.640 1.00 91.31 125 LEU A CA 1
ATOM 910 C C . LEU A 1 125 ? -1.510 -6.724 7.578 1.00 91.31 125 LEU A C 1
ATOM 912 O O . LEU A 1 125 ? -1.044 -5.748 6.995 1.00 91.31 125 LEU A O 1
ATOM 916 N N . ASP A 1 126 ? -1.090 -7.963 7.351 1.00 91.31 126 ASP A N 1
ATOM 917 C CA . ASP A 1 126 ? -0.054 -8.320 6.381 1.00 91.31 126 ASP A CA 1
ATOM 918 C C . ASP A 1 126 ? -0.677 -8.975 5.143 1.00 91.31 126 ASP A C 1
ATOM 920 O O . ASP A 1 126 ? -1.103 -10.128 5.171 1.00 91.31 126 ASP A O 1
ATOM 924 N N . LEU A 1 127 ? -0.764 -8.207 4.061 1.00 89.19 127 LEU A N 1
ATOM 925 C CA . LEU A 1 127 ? -1.292 -8.629 2.767 1.00 89.19 127 LEU A CA 1
ATOM 926 C C . LEU A 1 127 ? -0.178 -8.988 1.776 1.00 89.19 127 LEU A C 1
ATOM 928 O O . LEU A 1 127 ? -0.483 -9.302 0.626 1.00 89.19 127 LEU A O 1
ATOM 932 N N . PHE A 1 128 ? 1.094 -8.988 2.192 1.00 83.69 128 PHE A N 1
ATOM 933 C CA . PHE A 1 128 ? 2.149 -9.577 1.372 1.00 83.69 128 PHE A CA 1
ATOM 934 C C . PHE A 1 128 ? 1.935 -11.082 1.272 1.00 83.69 128 PHE A C 1
ATOM 936 O O . PHE A 1 128 ? 1.546 -11.736 2.242 1.00 83.69 128 PHE A O 1
ATOM 943 N N . ASN A 1 129 ? 2.195 -11.646 0.097 1.00 79.06 129 ASN A N 1
ATOM 944 C CA . ASN A 1 129 ? 2.118 -13.087 -0.077 1.00 79.06 129 ASN A CA 1
ATOM 945 C C . ASN A 1 129 ? 3.135 -13.790 0.844 1.00 79.06 129 ASN A C 1
ATOM 947 O O . ASN A 1 129 ? 4.309 -13.422 0.901 1.00 79.06 129 ASN A O 1
ATOM 951 N N . ASP A 1 130 ? 2.667 -14.812 1.562 1.00 72.62 130 ASP A N 1
ATOM 952 C CA . ASP A 1 130 ? 3.413 -15.505 2.616 1.00 72.62 130 ASP A CA 1
ATOM 953 C C . ASP A 1 130 ? 4.611 -16.330 2.118 1.00 72.62 130 ASP A C 1
ATOM 955 O O . ASP A 1 130 ? 5.455 -16.757 2.912 1.00 72.62 130 ASP A O 1
ATOM 959 N N . GLN A 1 131 ? 4.716 -16.520 0.803 1.00 69.31 131 GLN A N 1
ATOM 960 C CA . GLN A 1 131 ? 5.824 -17.210 0.153 1.00 69.31 131 GLN A CA 1
ATOM 961 C C . GLN A 1 131 ? 7.031 -16.299 -0.086 1.00 69.31 131 GLN A C 1
ATOM 963 O O . GLN A 1 131 ? 8.129 -16.812 -0.322 1.00 69.31 131 GLN A O 1
ATOM 968 N N . TYR A 1 132 ? 6.859 -14.977 0.004 1.00 74.00 132 TYR A N 1
ATOM 969 C CA . TYR A 1 132 ? 7.923 -14.016 -0.263 1.00 74.00 132 TYR A CA 1
ATOM 970 C C . TYR A 1 132 ? 8.500 -13.371 0.999 1.00 74.00 132 TYR A C 1
ATOM 972 O O . TYR A 1 132 ? 7.963 -13.443 2.107 1.00 74.00 132 TYR A O 1
ATOM 980 N N . ASP A 1 133 ? 9.669 -12.766 0.829 1.00 77.81 133 ASP A N 1
ATOM 981 C CA . ASP A 1 133 ? 10.456 -12.210 1.923 1.00 77.81 133 ASP A CA 1
ATOM 982 C C . ASP A 1 133 ? 9.849 -10.919 2.497 1.00 77.81 133 ASP A C 1
ATOM 984 O O . ASP A 1 133 ? 10.070 -10.630 3.671 1.00 77.81 133 ASP A O 1
ATOM 988 N N . GLU A 1 134 ? 9.006 -10.198 1.751 1.00 80.62 134 GLU A N 1
ATOM 989 C CA . GLU A 1 134 ? 8.253 -9.035 2.238 1.00 80.62 134 GLU A CA 1
ATOM 990 C C . GLU A 1 134 ? 7.398 -9.402 3.451 1.00 80.62 134 GLU A C 1
ATOM 992 O O . GLU A 1 134 ? 7.458 -8.719 4.474 1.00 80.62 134 GLU A O 1
ATOM 997 N N . TYR A 1 135 ? 6.685 -10.530 3.378 1.00 82.94 135 TYR A N 1
ATOM 998 C CA . TYR A 1 135 ? 5.889 -11.062 4.485 1.00 82.94 135 TYR A CA 1
ATOM 999 C C . TYR A 1 135 ? 6.767 -11.361 5.712 1.00 82.94 135 TYR A C 1
ATOM 1001 O O . TYR A 1 135 ? 6.435 -11.039 6.855 1.00 82.94 135 TYR A O 1
ATOM 1009 N N . LYS A 1 136 ? 7.969 -11.912 5.500 1.00 84.69 136 LYS A N 1
ATOM 1010 C CA . LYS A 1 136 ? 8.924 -12.181 6.592 1.00 84.69 136 LYS A CA 1
ATOM 1011 C C . LYS A 1 136 ? 9.491 -10.895 7.191 1.00 84.69 136 LYS A C 1
ATOM 1013 O O . LYS A 1 136 ? 9.703 -10.824 8.403 1.00 84.69 136 LYS A O 1
ATOM 1018 N N . PHE A 1 137 ? 9.779 -9.895 6.364 1.00 86.56 137 PHE A N 1
ATOM 1019 C CA . PHE A 1 137 ? 10.395 -8.643 6.795 1.00 86.56 137 PHE A CA 1
ATOM 1020 C C . PHE A 1 137 ? 9.370 -7.735 7.487 1.00 86.56 137 PHE A C 1
ATOM 1022 O O . PHE A 1 137 ? 9.688 -7.106 8.498 1.00 86.56 137 PHE A O 1
ATOM 1029 N N . PHE A 1 138 ? 8.114 -7.731 7.030 1.00 89.75 138 PHE A N 1
ATOM 1030 C CA . PHE A 1 138 ? 7.040 -6.921 7.608 1.00 89.75 138 PHE A CA 1
ATOM 1031 C C . PHE A 1 138 ? 6.691 -7.372 9.032 1.00 89.75 138 PHE A C 1
ATOM 1033 O O . PHE A 1 138 ? 6.471 -6.548 9.932 1.00 89.75 138 PHE A O 1
ATOM 1040 N N . LYS A 1 139 ? 6.765 -8.686 9.288 1.00 89.25 139 LYS A N 1
ATOM 1041 C CA . LYS A 1 139 ? 6.642 -9.255 10.638 1.00 89.25 139 LYS A CA 1
ATOM 1042 C C . LYS A 1 139 ? 7.660 -8.703 11.634 1.00 89.25 139 LYS A C 1
ATOM 1044 O O . LYS A 1 139 ? 7.349 -8.664 12.825 1.00 89.25 139 LYS A O 1
ATOM 1049 N N . LYS A 1 140 ? 8.837 -8.266 11.170 1.00 89.62 140 LYS A N 1
ATOM 1050 C CA . LYS A 1 140 ? 9.914 -7.713 12.012 1.00 89.62 140 LYS A CA 1
ATOM 1051 C C . LYS A 1 140 ? 9.735 -6.227 12.336 1.00 89.62 140 LYS A C 1
ATOM 1053 O O . LYS A 1 140 ? 10.373 -5.740 13.264 1.00 89.62 140 LYS A O 1
ATOM 1058 N N . ILE A 1 141 ? 8.861 -5.508 11.627 1.00 88.31 141 ILE A N 1
ATOM 1059 C CA . ILE A 1 141 ? 8.502 -4.129 11.993 1.00 88.31 141 ILE A CA 1
ATOM 1060 C C . ILE A 1 141 ? 7.837 -4.166 13.379 1.00 88.31 141 ILE A C 1
ATOM 1062 O O . ILE A 1 141 ? 6.941 -4.972 13.581 1.00 88.31 141 ILE A O 1
ATOM 1066 N N . PRO A 1 142 ? 8.190 -3.345 14.369 1.00 85.62 142 PRO A N 1
ATOM 1067 C CA . PRO A 1 142 ? 7.492 -3.379 15.652 1.00 85.62 142 PRO A CA 1
ATOM 1068 C C . PRO A 1 142 ? 6.060 -2.830 15.527 1.00 85.62 142 PRO A C 1
ATOM 1070 O O . PRO A 1 142 ? 5.809 -1.830 14.840 1.00 85.62 142 PRO A O 1
ATOM 1073 N N . SER A 1 143 ? 5.101 -3.461 16.211 1.00 84.56 143 SER A N 1
ATOM 1074 C CA . SER A 1 143 ? 3.804 -2.823 16.474 1.00 84.56 143 SER A CA 1
ATOM 1075 C C . SER A 1 143 ? 4.022 -1.554 17.304 1.00 84.56 143 SER A C 1
ATOM 1077 O O . SER A 1 143 ? 5.006 -1.444 18.037 1.00 84.56 143 SER A O 1
ATOM 1079 N N . LYS A 1 144 ? 3.142 -0.564 17.150 1.00 86.31 144 LYS A N 1
ATOM 1080 C CA . LYS A 1 144 ? 3.249 0.712 17.858 1.00 86.31 144 LYS A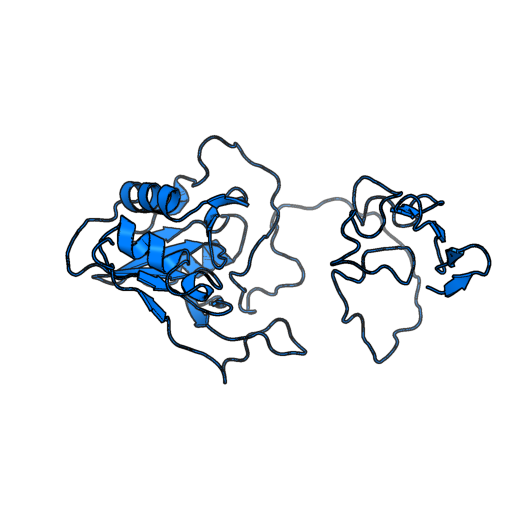 CA 1
ATOM 1081 C C . LYS A 1 144 ? 1.869 1.179 18.285 1.00 86.31 144 LYS A C 1
ATOM 1083 O O . LYS A 1 144 ? 0.952 1.190 17.469 1.00 86.31 144 LYS A O 1
ATOM 1088 N N . ASP A 1 145 ? 1.751 1.580 19.543 1.00 86.44 145 ASP A N 1
ATOM 1089 C CA . ASP A 1 145 ? 0.498 2.086 20.092 1.00 86.44 145 ASP A CA 1
ATOM 1090 C C . ASP A 1 145 ? 0.016 3.310 19.307 1.00 86.44 145 ASP A C 1
ATOM 1092 O O . ASP A 1 145 ? 0.806 4.177 18.921 1.00 86.44 145 ASP A O 1
ATOM 1096 N N . GLY A 1 146 ? -1.286 3.345 19.026 1.00 87.75 146 GLY A N 1
ATOM 1097 C CA . GLY A 1 146 ? -1.894 4.363 18.169 1.00 87.75 146 GLY A CA 1
ATOM 1098 C C . GLY A 1 146 ? -1.623 4.184 16.670 1.00 87.75 146 GLY A C 1
ATOM 1099 O O . GLY A 1 146 ? -2.058 5.022 15.886 1.00 87.75 146 GLY A O 1
ATOM 1100 N N . GLU A 1 147 ? -0.947 3.116 16.229 1.00 90.31 147 GLU A N 1
ATOM 1101 C CA . GLU A 1 147 ? -0.764 2.806 14.805 1.00 90.31 147 GLU A CA 1
ATOM 1102 C C . GLU A 1 147 ? -1.368 1.443 14.444 1.00 90.31 147 GLU A C 1
ATOM 1104 O O . GLU A 1 147 ? -1.086 0.426 15.074 1.00 90.31 147 GLU A O 1
ATOM 1109 N N . PHE A 1 148 ? -2.151 1.414 13.365 1.00 92.94 148 PHE A N 1
ATOM 1110 C CA . PHE A 1 148 ? -2.540 0.184 12.684 1.00 92.94 148 PHE A CA 1
ATOM 1111 C C . PHE A 1 148 ? -1.750 0.065 11.378 1.00 92.94 148 PHE A C 1
ATOM 1113 O O . PHE A 1 148 ? -1.918 0.876 10.464 1.00 92.94 148 PHE A O 1
ATOM 1120 N N . ARG A 1 149 ? -0.842 -0.910 11.292 1.00 94.56 149 ARG A N 1
ATOM 1121 C CA . ARG A 1 149 ? 0.082 -1.046 10.153 1.00 94.56 149 ARG A CA 1
ATOM 1122 C C . ARG A 1 149 ? -0.472 -2.012 9.112 1.00 94.56 149 ARG A C 1
ATOM 1124 O O . ARG A 1 149 ? -0.822 -3.136 9.450 1.00 94.56 149 ARG A O 1
ATOM 1131 N N . VAL A 1 150 ? -0.481 -1.610 7.847 1.00 95.12 150 VAL A N 1
ATOM 1132 C CA . VAL A 1 150 ? -0.908 -2.463 6.730 1.00 95.12 150 VAL A CA 1
ATOM 1133 C C . VAL A 1 150 ? 0.265 -2.666 5.781 1.00 95.12 150 VAL A C 1
ATOM 1135 O O . VAL A 1 150 ? 0.775 -1.687 5.242 1.00 95.12 150 VAL A O 1
ATOM 1138 N N . GLY A 1 151 ? 0.705 -3.907 5.596 1.00 94.12 151 GLY A N 1
ATOM 1139 C CA . GLY A 1 151 ? 1.711 -4.290 4.603 1.00 94.12 151 GLY A CA 1
ATOM 1140 C C . GLY A 1 151 ? 1.029 -4.824 3.354 1.00 94.12 151 GLY A C 1
ATOM 1141 O O . GLY A 1 151 ? 0.143 -5.660 3.479 1.00 94.12 151 GLY A O 1
ATOM 1142 N N . ALA A 1 152 ? 1.378 -4.317 2.175 1.00 90.31 152 ALA A N 1
ATOM 1143 C CA . ALA A 1 152 ? 0.839 -4.789 0.899 1.00 90.31 152 ALA A CA 1
ATOM 1144 C C . ALA A 1 152 ? 1.726 -4.311 -0.255 1.00 90.31 152 ALA A C 1
ATOM 1146 O O . ALA A 1 152 ? 2.435 -3.314 -0.110 1.00 90.31 152 ALA A O 1
ATOM 1147 N N . HIS A 1 153 ? 1.622 -4.934 -1.431 1.00 85.50 153 HIS A N 1
ATOM 1148 C CA . HIS A 1 153 ? 2.021 -4.217 -2.644 1.00 85.50 153 HIS A CA 1
ATOM 1149 C C . HIS A 1 153 ? 1.010 -3.098 -2.919 1.00 85.50 153 HIS A C 1
ATOM 1151 O O . HIS A 1 153 ? -0.183 -3.244 -2.636 1.00 85.50 153 HIS A O 1
ATOM 1157 N N . GLY A 1 154 ? 1.481 -1.961 -3.425 1.00 80.81 154 GLY A N 1
ATOM 1158 C CA . GLY A 1 154 ? 0.656 -0.764 -3.571 1.00 80.81 154 GLY A CA 1
ATOM 1159 C C . GLY A 1 154 ? 0.772 -0.100 -4.931 1.00 80.81 154 GLY A C 1
ATOM 1160 O O . GLY A 1 154 ? 1.771 -0.231 -5.633 1.00 80.81 154 GLY A O 1
ATOM 1161 N N . HIS A 1 155 ? -0.267 0.655 -5.268 1.00 78.62 155 HIS A N 1
ATOM 1162 C CA . HIS A 1 155 ? -0.260 1.639 -6.337 1.00 78.62 155 HIS A CA 1
ATOM 1163 C C . HIS A 1 155 ? -1.176 2.813 -5.971 1.00 78.62 155 HIS A C 1
ATOM 1165 O O . HIS A 1 155 ? -1.937 2.746 -5.006 1.00 78.62 155 HIS A O 1
ATOM 1171 N N . GLY A 1 156 ? -1.170 3.879 -6.775 1.00 78.31 156 GLY A N 1
ATOM 1172 C CA . GLY A 1 156 ? -1.902 5.122 -6.488 1.00 78.31 156 GLY A CA 1
ATOM 1173 C C . GLY A 1 156 ? -3.404 4.985 -6.192 1.00 78.31 156 GLY A C 1
ATOM 1174 O O . GLY A 1 156 ? -4.002 5.881 -5.594 1.00 78.31 156 GLY A O 1
ATOM 1175 N N . ARG A 1 157 ? -4.032 3.866 -6.581 1.00 83.38 157 ARG A N 1
ATOM 1176 C CA . ARG A 1 157 ? -5.490 3.656 -6.503 1.00 83.38 157 ARG A CA 1
ATOM 1177 C C . ARG A 1 157 ? -5.937 2.324 -5.889 1.00 83.38 157 ARG A C 1
ATOM 1179 O O . ARG A 1 157 ? -7.139 2.125 -5.744 1.00 83.38 157 ARG A O 1
ATOM 1186 N N . ALA A 1 158 ? -5.027 1.419 -5.547 1.00 82.75 158 ALA A N 1
ATOM 1187 C CA . ALA A 1 158 ? -5.372 0.137 -4.938 1.00 82.75 158 ALA A CA 1
ATOM 1188 C C . ALA A 1 158 ? -4.145 -0.515 -4.281 1.00 82.75 158 ALA A C 1
ATOM 1190 O O . ALA A 1 158 ? -3.006 -0.071 -4.446 1.00 82.75 158 ALA A O 1
ATOM 1191 N N . ILE A 1 159 ? -4.412 -1.554 -3.499 1.00 84.75 159 ILE A N 1
ATOM 1192 C CA . ILE A 1 159 ? -3.405 -2.419 -2.883 1.00 84.75 159 ILE A CA 1
ATOM 1193 C C . ILE A 1 159 ? -3.637 -3.860 -3.319 1.00 84.75 159 ILE A C 1
ATOM 1195 O O . ILE A 1 159 ? -4.741 -4.222 -3.731 1.00 84.75 159 ILE A O 1
ATOM 1199 N N . GLU A 1 160 ? -2.595 -4.672 -3.228 1.00 81.69 160 GLU A N 1
ATOM 1200 C CA . GLU A 1 160 ? -2.644 -6.085 -3.582 1.00 81.69 160 GLU A CA 1
ATOM 1201 C C . GLU A 1 160 ? -2.899 -6.962 -2.355 1.00 81.69 160 GLU A C 1
ATOM 1203 O O . GLU A 1 160 ? -2.422 -6.695 -1.250 1.00 81.69 160 GLU A O 1
ATOM 1208 N N . LEU A 1 161 ? -3.678 -8.010 -2.577 1.00 81.06 161 LEU A N 1
ATOM 1209 C CA . LEU A 1 161 ? -3.959 -9.083 -1.642 1.00 81.06 161 LEU A CA 1
ATOM 1210 C C . LEU A 1 161 ? -2.911 -10.192 -1.749 1.00 81.06 161 LEU A C 1
ATOM 1212 O O . LEU A 1 161 ? -2.189 -10.294 -2.737 1.00 81.06 161 LEU A O 1
ATOM 1216 N N . GLN A 1 162 ? -2.882 -11.099 -0.770 1.00 75.12 162 GLN A N 1
ATOM 1217 C CA . GLN A 1 162 ? -1.904 -12.195 -0.759 1.00 75.12 162 GLN A CA 1
ATOM 1218 C C . GLN A 1 162 ? -2.049 -13.130 -1.970 1.00 75.12 162 GLN A C 1
ATOM 1220 O O . GLN A 1 162 ? -1.097 -13.805 -2.353 1.00 75.12 162 GLN A O 1
ATOM 1225 N N . ASN A 1 163 ? -3.234 -13.180 -2.582 1.00 68.00 163 ASN A N 1
ATOM 1226 C CA . ASN A 1 163 ? -3.514 -13.965 -3.782 1.00 68.00 163 ASN A CA 1
ATOM 1227 C C . ASN A 1 163 ? -3.204 -13.228 -5.105 1.00 68.00 163 ASN A C 1
ATOM 1229 O O . ASN A 1 163 ? -3.451 -13.794 -6.171 1.00 68.00 163 ASN A O 1
ATOM 1233 N N . GLY A 1 164 ? -2.686 -11.997 -5.046 1.00 71.06 164 GLY A N 1
ATOM 1234 C CA . GLY A 1 164 ? -2.385 -11.160 -6.209 1.00 71.06 164 GLY A CA 1
ATOM 1235 C C . GLY A 1 164 ? -3.556 -10.305 -6.708 1.00 71.06 164 GLY A C 1
ATOM 1236 O O . GLY A 1 164 ? -3.382 -9.522 -7.644 1.00 71.06 164 GLY A O 1
ATOM 1237 N N . ASP A 1 165 ? -4.749 -10.424 -6.114 1.00 74.12 165 ASP A N 1
ATOM 1238 C CA . ASP A 1 165 ? -5.888 -9.587 -6.496 1.00 74.12 165 ASP A CA 1
ATOM 1239 C C . ASP A 1 165 ? -5.686 -8.148 -6.019 1.00 74.12 165 ASP A C 1
ATOM 1241 O O . ASP A 1 165 ? -5.215 -7.892 -4.911 1.00 74.12 165 ASP A O 1
ATOM 1245 N N . ARG A 1 166 ? -6.107 -7.187 -6.840 1.00 81.75 166 ARG A N 1
ATOM 1246 C CA . ARG A 1 166 ? -6.043 -5.763 -6.503 1.00 81.75 166 ARG A CA 1
ATOM 1247 C C . ARG A 1 166 ? -7.382 -5.273 -5.985 1.00 81.75 166 ARG A C 1
ATOM 1249 O O . ARG A 1 166 ? -8.419 -5.529 -6.597 1.00 81.75 166 ARG A O 1
ATOM 1256 N N . ILE A 1 167 ? -7.348 -4.522 -4.889 1.00 80.69 167 ILE A N 1
ATOM 1257 C CA . ILE A 1 167 ? -8.543 -4.008 -4.222 1.00 80.69 167 ILE A CA 1
ATOM 1258 C C . ILE A 1 167 ? -8.458 -2.514 -3.924 1.00 80.69 167 ILE A C 1
ATOM 1260 O O . ILE A 1 167 ? -7.413 -1.990 -3.533 1.00 80.69 167 ILE A O 1
ATOM 1264 N N . GLY A 1 168 ? -9.590 -1.830 -4.085 1.00 85.25 168 GLY A N 1
ATOM 1265 C CA . GLY A 1 168 ? -9.731 -0.412 -3.773 1.00 85.25 168 GLY A CA 1
ATOM 1266 C C . GLY A 1 168 ? -9.841 -0.136 -2.273 1.00 85.25 168 GLY A C 1
ATOM 1267 O O . GLY A 1 168 ? -9.899 -1.041 -1.433 1.00 85.25 168 GLY A O 1
ATOM 1268 N N . ALA A 1 169 ? -9.890 1.150 -1.921 1.00 89.19 169 ALA A N 1
ATOM 1269 C CA . ALA A 1 169 ? -9.934 1.596 -0.528 1.00 89.19 169 ALA A CA 1
ATOM 1270 C C . ALA A 1 169 ? -11.186 1.100 0.218 1.00 89.19 169 ALA A C 1
ATOM 1272 O O . ALA A 1 169 ? -11.133 0.822 1.418 1.00 89.19 169 ALA A O 1
ATOM 1273 N N . ARG A 1 170 ? -12.312 0.931 -0.488 1.00 85.06 170 ARG A N 1
ATOM 1274 C CA . ARG A 1 170 ? -13.566 0.416 0.078 1.00 85.06 170 ARG A CA 1
ATOM 1275 C C . ARG A 1 170 ? -13.437 -1.018 0.565 1.00 85.06 170 ARG A C 1
ATOM 1277 O O . ARG A 1 170 ? -13.825 -1.310 1.696 1.00 85.06 170 ARG A O 1
ATOM 1284 N N . GLU A 1 171 ? -12.900 -1.907 -0.252 1.00 86.38 171 GLU A N 1
ATOM 1285 C CA . GLU A 1 171 ? -12.663 -3.301 0.116 1.00 86.38 171 GLU A CA 1
ATOM 1286 C C . GLU A 1 171 ? -11.589 -3.390 1.205 1.00 86.38 171 GLU A C 1
ATOM 1288 O O . GLU A 1 171 ? -11.797 -4.068 2.213 1.00 86.38 171 GLU A O 1
ATOM 1293 N N . ALA A 1 172 ? -10.504 -2.618 1.072 1.00 89.19 172 ALA A N 1
ATOM 1294 C CA . ALA A 1 172 ? -9.441 -2.556 2.073 1.00 89.19 172 ALA A CA 1
ATOM 1295 C C . ALA A 1 172 ? -9.967 -2.111 3.449 1.00 89.19 172 ALA A C 1
ATOM 1297 O O . ALA A 1 172 ? -9.608 -2.699 4.468 1.00 89.19 172 ALA A O 1
ATOM 1298 N N . SER A 1 173 ? -10.893 -1.144 3.492 1.00 89.62 173 SER A N 1
ATOM 1299 C CA . SER A 1 173 ? -11.520 -0.684 4.739 1.00 89.62 173 SER A CA 1
ATOM 1300 C C . SER A 1 173 ? -12.237 -1.811 5.495 1.00 89.62 173 SER A C 1
ATOM 1302 O O . SER A 1 173 ? -12.202 -1.863 6.726 1.00 89.62 173 SER A O 1
ATOM 1304 N N . LYS A 1 174 ? -12.862 -2.750 4.770 1.00 87.31 174 LYS A N 1
ATOM 1305 C CA . LYS A 1 174 ? -13.553 -3.904 5.363 1.00 87.31 174 LYS A CA 1
ATOM 1306 C C . LYS A 1 174 ? -12.553 -4.897 5.945 1.00 87.31 174 LYS A C 1
ATOM 1308 O O . LYS A 1 174 ? -12.770 -5.383 7.051 1.00 87.31 174 LYS A O 1
ATOM 1313 N N . LEU A 1 175 ? -11.455 -5.155 5.233 1.00 88.50 175 LEU A N 1
ATOM 1314 C CA . LEU A 1 175 ? -10.391 -6.046 5.701 1.00 88.50 175 LEU A CA 1
ATOM 1315 C C . LEU A 1 175 ? -9.696 -5.492 6.941 1.00 88.50 175 LEU A C 1
ATOM 1317 O O . LEU A 1 175 ? -9.528 -6.218 7.912 1.00 88.50 175 LEU A O 1
ATOM 1321 N N . ILE A 1 176 ? -9.375 -4.196 6.952 1.00 89.25 176 ILE A N 1
ATOM 1322 C CA . ILE A 1 176 ? -8.760 -3.533 8.108 1.00 89.25 176 ILE A CA 1
ATOM 1323 C C . ILE A 1 176 ? -9.669 -3.653 9.338 1.00 89.25 176 ILE A C 1
ATOM 1325 O O . ILE A 1 176 ? -9.209 -4.075 10.397 1.00 89.25 176 ILE A O 1
ATOM 1329 N N . LYS A 1 177 ? -10.973 -3.371 9.196 1.00 86.94 177 LYS A N 1
ATOM 1330 C CA . LYS A 1 177 ? -11.958 -3.559 10.279 1.00 86.94 177 LYS A CA 1
ATOM 1331 C C . LYS A 1 177 ? -12.031 -5.017 10.748 1.00 86.94 177 LYS A C 1
ATOM 1333 O O . LYS A 1 177 ? -12.055 -5.265 11.949 1.00 86.94 177 LYS A O 1
ATOM 1338 N N . GLY A 1 178 ? -12.039 -5.969 9.814 1.00 85.00 178 GLY A N 1
ATOM 1339 C CA . GLY A 1 178 ? -12.054 -7.405 10.116 1.00 85.00 178 GLY A CA 1
ATOM 1340 C C . GLY A 1 178 ? -10.785 -7.900 10.816 1.00 85.00 178 GLY A C 1
ATOM 1341 O O . GLY A 1 178 ? -10.860 -8.795 11.650 1.00 85.00 178 GLY A O 1
ATOM 1342 N N . ALA A 1 179 ? -9.642 -7.267 10.550 1.00 84.31 179 ALA A N 1
ATOM 1343 C CA . ALA A 1 179 ? -8.338 -7.579 11.134 1.00 84.31 179 ALA A CA 1
ATOM 1344 C C . ALA A 1 179 ? -8.160 -7.082 12.583 1.00 84.31 179 ALA A C 1
ATOM 1346 O O . ALA A 1 179 ? -7.051 -7.074 13.113 1.00 84.31 179 ALA A O 1
ATOM 1347 N N . GLY A 1 180 ? -9.237 -6.643 13.238 1.00 80.56 180 GLY A N 1
ATOM 1348 C CA . GLY A 1 180 ? -9.190 -6.189 14.627 1.00 80.56 180 GLY A CA 1
ATOM 1349 C C . GLY A 1 180 ? -8.743 -4.738 14.795 1.00 80.56 180 GLY A C 1
ATOM 1350 O O . GLY A 1 180 ? -8.394 -4.337 15.908 1.00 80.56 180 GLY A O 1
ATOM 1351 N N . TYR A 1 181 ? -8.781 -3.934 13.726 1.00 82.69 181 TYR A N 1
ATOM 1352 C CA . TYR A 1 181 ? -8.711 -2.481 13.852 1.00 82.69 181 TYR A CA 1
ATOM 1353 C C . TYR A 1 181 ? -9.826 -1.986 14.783 1.00 82.69 181 TYR A C 1
ATOM 1355 O O . TYR A 1 181 ? -11.009 -2.260 14.563 1.00 82.69 181 TYR A O 1
ATOM 1363 N N . LYS A 1 182 ? -9.447 -1.235 15.819 1.00 76.19 182 LYS A N 1
ATOM 1364 C CA . LYS A 1 182 ? -10.383 -0.627 16.765 1.00 76.19 182 LYS A CA 1
ATOM 1365 C C . LYS A 1 182 ? -10.554 0.853 16.417 1.00 76.19 182 LYS A C 1
ATOM 1367 O O . LYS A 1 182 ? -9.561 1.578 16.438 1.00 76.19 182 LYS A O 1
ATOM 1372 N N . PRO A 1 183 ? -11.777 1.313 16.105 1.00 66.00 183 PRO A N 1
ATOM 1373 C CA . PRO A 1 183 ? -12.035 2.727 15.864 1.00 66.00 183 PRO A CA 1
ATOM 1374 C C . PRO A 1 183 ? -11.702 3.564 17.106 1.00 66.00 183 PRO A C 1
ATOM 1376 O O . PRO A 1 183 ? -12.149 3.244 18.206 1.00 66.00 183 PRO A O 1
ATOM 1379 N N . GLY A 1 184 ? -10.941 4.642 16.923 1.00 64.44 184 GLY A N 1
ATOM 1380 C CA . GLY A 1 184 ? -10.600 5.609 17.966 1.00 64.44 184 GLY A CA 1
ATOM 1381 C C . GLY A 1 184 ? -9.898 6.822 17.358 1.00 64.44 184 GLY A C 1
ATOM 1382 O O . GLY A 1 184 ? -9.161 6.669 16.385 1.00 64.44 184 GLY A O 1
ATOM 1383 N N . SER A 1 185 ? -10.127 8.015 17.918 1.00 58.72 185 SER A N 1
ATOM 1384 C CA . SER A 1 185 ? -9.593 9.295 17.410 1.00 58.72 185 SER A CA 1
ATOM 1385 C C . SER A 1 185 ? -8.068 9.338 17.309 1.00 58.72 185 SER A C 1
ATOM 1387 O O . SER A 1 185 ? -7.530 10.113 16.525 1.00 58.72 185 SER A O 1
ATOM 1389 N N . ASP A 1 186 ? -7.389 8.482 18.072 1.00 72.12 186 ASP A N 1
ATOM 1390 C CA . ASP A 1 186 ? -5.937 8.524 18.241 1.00 72.12 186 ASP A CA 1
ATOM 1391 C C . ASP A 1 186 ? -5.222 7.431 17.429 1.00 72.12 186 ASP A C 1
ATOM 1393 O O . ASP A 1 186 ? -3.996 7.335 17.461 1.00 72.12 186 ASP A O 1
ATOM 1397 N N . THR A 1 187 ? -5.971 6.586 16.703 1.00 85.00 187 THR A N 1
ATOM 1398 C CA . THR A 1 187 ? -5.389 5.509 15.888 1.00 85.00 187 THR A CA 1
ATOM 1399 C C . THR A 1 187 ? -5.198 5.963 14.447 1.00 85.00 187 THR A C 1
ATOM 1401 O O . THR A 1 187 ? -6.167 6.224 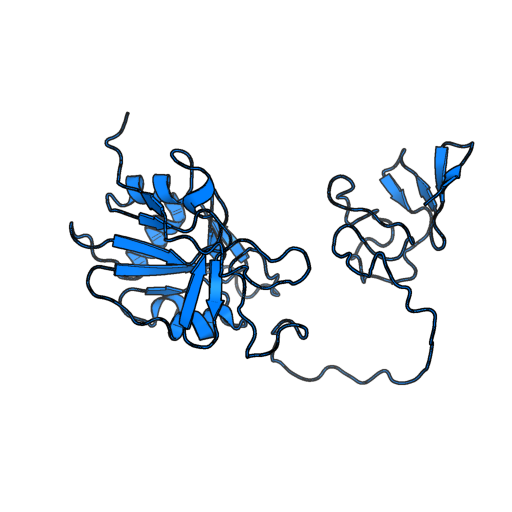13.733 1.00 85.00 187 THR A O 1
ATOM 1404 N N . VAL A 1 188 ? -3.948 5.985 13.989 1.00 91.69 188 VAL A N 1
ATOM 1405 C CA . VAL A 1 188 ? -3.594 6.247 12.590 1.00 91.69 188 VAL A CA 1
ATOM 1406 C C . VAL A 1 188 ? -3.358 4.943 11.837 1.00 91.69 188 VAL A C 1
ATOM 1408 O O . VAL A 1 188 ? -2.823 3.980 12.385 1.00 91.69 188 VAL A O 1
ATOM 1411 N N . ILE A 1 189 ? -3.715 4.909 10.557 1.00 94.94 189 ILE A N 1
ATOM 1412 C CA . ILE A 1 189 ? -3.381 3.786 9.673 1.00 94.94 189 ILE A CA 1
ATOM 1413 C C . ILE A 1 189 ? -2.066 4.111 8.964 1.00 94.94 189 ILE A C 1
ATOM 1415 O O . ILE A 1 189 ? -1.922 5.198 8.409 1.00 94.94 189 ILE A O 1
ATOM 1419 N N . VAL A 1 190 ? -1.107 3.186 8.956 1.00 96.69 190 VAL A N 1
ATOM 1420 C CA . VAL A 1 190 ? 0.182 3.354 8.262 1.00 96.69 190 VAL A CA 1
ATOM 1421 C C . VAL A 1 190 ? 0.313 2.298 7.170 1.00 96.69 190 VAL A C 1
ATOM 1423 O O . VAL A 1 190 ? 0.386 1.106 7.468 1.00 96.69 190 VAL A O 1
ATOM 1426 N N . LEU A 1 191 ? 0.339 2.739 5.913 1.00 96.19 191 LEU A N 1
ATOM 1427 C CA . LEU A 1 191 ? 0.419 1.883 4.731 1.00 96.19 191 LEU A CA 1
ATOM 1428 C C . LEU A 1 191 ? 1.872 1.664 4.314 1.00 96.19 191 LEU A C 1
ATOM 1430 O O . LEU A 1 191 ? 2.524 2.582 3.833 1.00 96.19 191 LEU A O 1
ATOM 1434 N N . PHE A 1 192 ? 2.359 0.436 4.416 1.00 95.88 192 PHE A N 1
ATOM 1435 C CA . PHE A 1 192 ? 3.644 -0.013 3.882 1.00 95.88 192 PHE A CA 1
ATOM 1436 C C . PHE A 1 192 ? 3.437 -0.582 2.476 1.00 95.88 192 PHE A C 1
ATOM 1438 O O . PHE A 1 192 ? 3.664 -1.764 2.240 1.00 95.88 192 PHE A O 1
ATOM 1445 N N . ALA A 1 193 ? 2.934 0.260 1.570 1.00 91.75 193 ALA A N 1
ATOM 1446 C CA . ALA A 1 193 ? 2.523 -0.135 0.226 1.00 91.75 193 ALA A CA 1
ATOM 1447 C C . ALA A 1 193 ? 2.901 0.941 -0.792 1.00 91.75 193 ALA A C 1
ATOM 1449 O O . ALA A 1 193 ? 2.379 2.056 -0.695 1.00 91.75 193 ALA A O 1
ATOM 1450 N N . CYS A 1 194 ? 3.800 0.622 -1.733 1.00 86.31 194 CYS A N 1
ATOM 1451 C CA . CYS A 1 194 ? 4.338 1.548 -2.738 1.00 86.31 194 CYS A CA 1
ATOM 1452 C C . CYS A 1 194 ? 3.287 2.473 -3.339 1.00 86.31 194 CYS A C 1
ATOM 1454 O O . CYS A 1 194 ? 2.188 2.038 -3.666 1.00 86.31 194 CYS A O 1
ATOM 1456 N N . ASN A 1 195 ? 3.633 3.750 -3.507 1.00 87.38 195 ASN A N 1
ATOM 1457 C CA . ASN A 1 195 ? 2.820 4.726 -4.239 1.00 87.38 195 ASN A CA 1
ATOM 1458 C C . ASN A 1 195 ? 1.354 4.869 -3.772 1.00 87.38 195 ASN A C 1
ATOM 1460 O O . ASN A 1 195 ? 0.582 5.565 -4.416 1.00 87.38 195 ASN A O 1
ATOM 1464 N N . SER A 1 196 ? 0.933 4.272 -2.654 1.00 88.94 196 SER A N 1
ATOM 1465 C CA . SER A 1 196 ? -0.473 4.291 -2.217 1.00 88.94 196 SER A CA 1
ATOM 1466 C C . SER A 1 196 ? -0.991 5.693 -1.858 1.00 88.94 196 SER A C 1
ATOM 1468 O O . SER A 1 196 ? -2.202 5.912 -1.788 1.00 88.94 196 SER A O 1
ATOM 1470 N N . GLY A 1 197 ? -0.086 6.659 -1.677 1.00 88.44 197 GLY A N 1
ATOM 1471 C CA . GLY A 1 197 ? -0.380 8.082 -1.519 1.00 88.44 197 GLY A CA 1
ATOM 1472 C C . GLY A 1 197 ? -0.069 8.960 -2.739 1.00 88.44 197 GLY A C 1
ATOM 1473 O O . GLY A 1 197 ? -0.180 10.177 -2.625 1.00 88.44 197 GLY A O 1
ATOM 1474 N N . SER A 1 198 ? 0.343 8.415 -3.889 1.00 86.00 198 SER A N 1
ATOM 1475 C CA . SER A 1 198 ? 0.874 9.224 -5.005 1.00 86.00 198 SER A CA 1
ATOM 1476 C C . SER A 1 198 ? -0.172 10.084 -5.734 1.00 86.00 198 SER A C 1
ATOM 1478 O O . SER A 1 198 ? 0.187 11.061 -6.379 1.00 86.00 198 SER A O 1
ATOM 1480 N N . GLU A 1 199 ? -1.460 9.752 -5.617 1.00 80.50 199 GLU A N 1
ATOM 1481 C CA . GLU A 1 199 ? -2.569 10.361 -6.382 1.00 80.50 199 GLU A CA 1
ATOM 1482 C C . GLU A 1 199 ? -3.302 11.493 -5.627 1.00 80.50 199 GLU A C 1
ATOM 1484 O O . GLU A 1 199 ? -4.394 11.925 -6.009 1.00 80.50 199 GLU A O 1
ATOM 1489 N N . GLY A 1 200 ? -2.734 11.974 -4.515 1.00 82.38 200 GLY A N 1
ATOM 1490 C CA . GLY A 1 200 ? -3.286 13.099 -3.757 1.00 82.38 200 GLY A CA 1
ATOM 1491 C C . GLY A 1 200 ? -4.735 12.873 -3.308 1.00 82.38 200 GLY A C 1
ATOM 1492 O O . GLY A 1 200 ? -5.063 11.837 -2.731 1.00 82.38 200 GLY A O 1
ATOM 1493 N N . SER A 1 201 ? -5.615 13.849 -3.564 1.00 80.19 201 SER A N 1
ATOM 1494 C CA . SER A 1 201 ? -6.999 13.839 -3.066 1.00 80.19 201 SER A CA 1
ATOM 1495 C C . SER A 1 201 ? -7.907 12.783 -3.707 1.00 80.19 201 SER A C 1
ATOM 1497 O O . SER A 1 201 ? -8.926 12.422 -3.122 1.00 80.19 201 SER A O 1
ATOM 1499 N N . GLY A 1 202 ? -7.551 12.283 -4.893 1.00 81.12 202 GLY A N 1
ATOM 1500 C CA . GLY A 1 202 ? -8.282 11.220 -5.587 1.00 81.12 202 GLY A CA 1
ATOM 1501 C C . GLY A 1 202 ? -7.706 9.823 -5.355 1.00 81.12 202 GLY A C 1
ATOM 1502 O O . GLY A 1 202 ? -8.210 8.866 -5.945 1.00 81.12 202 GLY A O 1
ATOM 1503 N N . GLY A 1 203 ? -6.635 9.710 -4.567 1.00 86.38 203 GLY A N 1
ATOM 1504 C CA . GLY A 1 203 ? -5.856 8.489 -4.396 1.00 86.38 203 GLY A CA 1
ATOM 1505 C C . GLY A 1 203 ? -6.379 7.517 -3.350 1.00 86.38 203 GLY A C 1
ATOM 1506 O O . GLY A 1 203 ? -7.223 7.853 -2.517 1.00 86.38 203 GLY A O 1
ATOM 1507 N N . PHE A 1 204 ? -5.797 6.317 -3.356 1.00 92.38 204 PHE A N 1
ATOM 1508 C CA . PHE A 1 204 ? -6.132 5.242 -2.423 1.00 92.38 204 PHE A CA 1
ATOM 1509 C C . PHE A 1 204 ? -6.054 5.692 -0.959 1.00 92.38 204 PHE A C 1
ATOM 1511 O O . PHE A 1 204 ? -7.008 5.499 -0.206 1.00 92.38 204 PHE A O 1
ATOM 1518 N N . ALA A 1 205 ? -4.946 6.322 -0.552 1.00 94.12 205 ALA A N 1
ATOM 1519 C CA . ALA A 1 205 ? -4.754 6.753 0.832 1.00 94.12 205 ALA A CA 1
ATOM 1520 C C . ALA A 1 205 ? -5.782 7.803 1.283 1.00 94.12 205 ALA A C 1
ATOM 1522 O O . ALA A 1 205 ? -6.282 7.717 2.406 1.00 94.12 205 ALA A O 1
ATOM 1523 N N . GLN A 1 206 ? -6.136 8.761 0.416 1.00 94.38 206 GLN A N 1
ATOM 1524 C CA . GLN A 1 206 ? -7.151 9.764 0.745 1.00 94.38 206 GLN A CA 1
ATOM 1525 C C . GLN A 1 206 ? -8.546 9.141 0.837 1.00 94.38 206 GLN A C 1
ATOM 1527 O O . GLN A 1 206 ? -9.289 9.437 1.775 1.00 94.38 206 GLN A O 1
ATOM 1532 N N . GLU A 1 207 ? -8.907 8.266 -0.105 1.00 93.88 207 GLU A N 1
ATOM 1533 C CA . GLU A 1 207 ? -10.195 7.571 -0.075 1.00 93.88 207 GLU A CA 1
ATOM 1534 C C . GLU A 1 207 ? -10.315 6.699 1.184 1.00 93.88 207 GLU A C 1
ATOM 1536 O O . GLU A 1 207 ? -11.342 6.727 1.865 1.00 93.88 207 GLU A O 1
ATOM 1541 N N . LEU A 1 208 ? -9.242 5.992 1.552 1.00 94.06 208 LEU A N 1
ATOM 1542 C CA . LEU A 1 208 ? -9.199 5.186 2.768 1.00 94.06 208 LEU A CA 1
ATOM 1543 C C . LEU A 1 208 ? -9.359 6.046 4.029 1.00 94.06 208 LEU A C 1
ATOM 1545 O O . LEU A 1 208 ? -10.128 5.670 4.915 1.00 94.06 208 LEU A O 1
ATOM 1549 N N . ALA A 1 209 ? -8.690 7.203 4.097 1.00 93.31 209 ALA A N 1
ATOM 1550 C CA . ALA A 1 209 ? -8.822 8.138 5.216 1.00 93.31 209 ALA A CA 1
ATOM 1551 C C . ALA A 1 209 ? -10.274 8.604 5.384 1.00 93.31 209 ALA A C 1
ATOM 1553 O O . ALA A 1 209 ? -10.813 8.586 6.492 1.00 93.31 209 ALA A O 1
ATOM 1554 N N . ASN A 1 210 ? -10.937 8.940 4.275 1.00 92.25 210 ASN A N 1
ATOM 1555 C CA . ASN A 1 210 ? -12.333 9.374 4.272 1.00 92.25 210 ASN A CA 1
ATOM 1556 C C . ASN A 1 210 ? -13.289 8.252 4.715 1.00 92.25 210 ASN A C 1
ATOM 1558 O O . ASN A 1 210 ? -14.177 8.494 5.525 1.00 92.25 210 ASN A O 1
ATOM 1562 N N . LEU A 1 211 ? -13.096 7.022 4.223 1.00 91.50 211 LEU A N 1
ATOM 1563 C CA . LEU A 1 211 ? -13.945 5.864 4.548 1.00 91.50 211 LEU A CA 1
ATOM 1564 C C . LEU A 1 211 ? -13.790 5.371 5.991 1.00 91.50 211 LEU A C 1
ATOM 1566 O O . LEU A 1 211 ? -14.730 4.824 6.575 1.00 91.50 211 LEU A O 1
ATOM 1570 N N . MET A 1 212 ? -12.583 5.498 6.538 1.00 90.31 212 MET A N 1
ATOM 1571 C CA . MET A 1 212 ? -12.251 5.035 7.884 1.00 90.31 212 MET A CA 1
ATOM 1572 C C . MET A 1 212 ? -12.400 6.135 8.937 1.00 90.31 212 MET A C 1
ATOM 1574 O O . MET A 1 212 ? -12.375 5.822 10.124 1.00 90.31 212 MET A O 1
ATOM 1578 N N . HIS A 1 213 ? -12.580 7.393 8.515 1.00 91.12 213 HIS A N 1
ATOM 1579 C CA . HIS A 1 213 ? -12.626 8.577 9.376 1.00 91.12 213 HIS A CA 1
ATOM 1580 C C . HIS A 1 213 ? -11.401 8.710 10.295 1.00 91.12 213 HIS A C 1
ATOM 1582 O O . HIS A 1 213 ? -11.519 9.129 11.444 1.00 91.12 213 HIS A O 1
ATOM 1588 N N . VAL A 1 214 ? -10.218 8.366 9.780 1.00 91.69 214 VAL A N 1
ATOM 1589 C CA . VAL A 1 214 ? -8.941 8.458 10.503 1.00 91.69 214 VAL A CA 1
ATOM 1590 C C . VAL A 1 214 ? -7.821 8.929 9.595 1.00 91.69 214 VAL A C 1
ATOM 1592 O O . VAL A 1 214 ? -7.898 8.812 8.372 1.00 91.69 214 VAL A O 1
ATOM 1595 N N . THR A 1 215 ? -6.754 9.441 10.200 1.00 93.19 215 THR A N 1
ATOM 1596 C CA . THR A 1 215 ? -5.538 9.790 9.472 1.00 93.19 215 THR A CA 1
ATOM 1597 C C . THR A 1 215 ? -4.869 8.538 8.904 1.00 93.19 215 THR A C 1
ATOM 1599 O O . THR A 1 215 ? -4.602 7.569 9.622 1.00 93.19 215 THR A O 1
ATOM 1602 N N . VAL A 1 216 ? -4.544 8.590 7.614 1.00 94.81 216 VAL A N 1
ATOM 1603 C CA . VAL A 1 216 ? -3.753 7.580 6.907 1.00 94.81 216 VAL A CA 1
ATOM 1604 C C . VAL A 1 216 ? -2.379 8.163 6.589 1.00 94.81 216 VAL A C 1
ATOM 1606 O O . VAL A 1 216 ? -2.264 9.284 6.099 1.00 94.81 216 VAL A O 1
ATOM 1609 N N . LYS A 1 217 ? -1.319 7.403 6.854 1.00 96.56 217 LYS A N 1
ATOM 1610 C CA . LYS A 1 217 ? 0.051 7.697 6.430 1.00 96.56 217 LYS A CA 1
ATOM 1611 C C . LYS A 1 217 ? 0.444 6.734 5.321 1.00 96.56 217 LYS A C 1
ATOM 1613 O O . LYS A 1 217 ? 0.342 5.526 5.514 1.00 96.56 217 LYS A O 1
ATOM 1618 N N . ALA A 1 218 ? 0.893 7.251 4.183 1.00 95.88 218 ALA A N 1
ATOM 1619 C CA . ALA A 1 218 ? 1.173 6.440 3.001 1.00 95.88 218 ALA A CA 1
ATOM 1620 C C . ALA A 1 218 ? 2.378 6.971 2.209 1.00 95.88 218 ALA A C 1
ATOM 1622 O O . ALA A 1 218 ? 2.629 8.180 2.208 1.00 95.88 218 ALA A O 1
ATOM 1623 N N . PRO A 1 219 ? 3.144 6.101 1.536 1.00 90.94 219 PRO A N 1
ATOM 1624 C CA . PRO A 1 219 ? 4.225 6.520 0.661 1.00 90.94 219 PRO A CA 1
ATOM 1625 C C . PRO A 1 219 ? 3.688 7.102 -0.652 1.00 90.94 219 PRO A C 1
ATOM 1627 O O . PRO A 1 219 ? 2.757 6.576 -1.261 1.00 90.94 219 PRO A O 1
ATOM 1630 N N . THR A 1 220 ? 4.309 8.184 -1.110 1.00 88.50 220 THR A N 1
ATOM 1631 C CA . THR A 1 220 ? 4.060 8.814 -2.421 1.00 88.50 220 THR A CA 1
ATOM 1632 C C . THR A 1 220 ? 5.042 8.347 -3.498 1.00 88.50 220 THR A C 1
ATOM 1634 O O . THR A 1 220 ? 4.958 8.804 -4.631 1.00 88.50 220 THR A O 1
ATOM 1637 N N . ASN A 1 221 ? 5.977 7.468 -3.133 1.00 85.12 221 ASN A N 1
ATOM 1638 C CA . ASN A 1 221 ? 7.021 6.908 -3.986 1.00 85.12 221 ASN A CA 1
ATOM 1639 C C . ASN A 1 221 ? 7.227 5.419 -3.625 1.00 85.12 221 ASN A C 1
ATOM 1641 O O . ASN A 1 221 ? 6.479 4.861 -2.809 1.00 85.12 221 ASN A O 1
ATOM 1645 N N . ILE A 1 222 ? 8.246 4.782 -4.198 1.00 83.88 222 ILE A N 1
ATOM 1646 C CA . ILE A 1 222 ? 8.608 3.389 -3.940 1.00 83.88 222 ILE A CA 1
ATOM 1647 C C . ILE A 1 222 ? 8.990 3.207 -2.464 1.00 83.88 222 ILE A C 1
ATOM 1649 O O . ILE A 1 222 ? 9.839 3.912 -1.917 1.00 83.88 222 ILE A O 1
ATOM 1653 N N . GLY A 1 223 ? 8.332 2.252 -1.819 1.00 85.56 223 GLY A N 1
ATOM 1654 C CA . GLY A 1 223 ? 8.633 1.728 -0.502 1.00 85.56 223 GLY A CA 1
ATOM 1655 C C . GLY A 1 223 ? 9.623 0.572 -0.561 1.00 85.56 223 GLY A C 1
ATOM 1656 O O . GLY A 1 223 ? 9.519 -0.304 -1.415 1.00 85.56 223 GLY A O 1
ATOM 1657 N N . TRP A 1 224 ? 10.566 0.558 0.371 1.00 84.12 224 TRP A N 1
ATOM 1658 C CA . TRP A 1 224 ? 11.645 -0.417 0.447 1.00 84.12 224 TRP A CA 1
ATOM 1659 C C . TRP A 1 224 ? 11.688 -1.014 1.837 1.00 84.12 224 TRP A C 1
ATOM 1661 O O . TRP A 1 224 ? 11.919 -0.302 2.815 1.00 84.12 224 TRP A O 1
ATOM 1671 N N . LEU A 1 225 ? 11.476 -2.321 1.915 1.00 84.19 225 LEU A N 1
ATOM 1672 C CA . LEU A 1 225 ? 11.459 -3.082 3.147 1.00 84.19 225 LEU A CA 1
ATOM 1673 C C . LEU A 1 225 ? 12.754 -3.884 3.279 1.00 84.19 225 LEU A C 1
ATOM 1675 O O . LEU A 1 225 ? 13.121 -4.665 2.404 1.00 84.19 225 LEU A O 1
ATOM 1679 N N . PHE A 1 226 ? 13.460 -3.672 4.380 1.00 84.75 226 PHE A N 1
ATOM 1680 C CA . PHE A 1 226 ? 14.757 -4.279 4.648 1.00 84.75 226 PHE A CA 1
ATOM 1681 C C . PHE A 1 226 ? 14.603 -5.512 5.538 1.00 84.75 226 PHE A C 1
ATOM 1683 O O . PHE A 1 226 ? 13.670 -5.604 6.338 1.00 84.75 226 PHE A O 1
ATOM 1690 N N . GLU A 1 227 ? 15.570 -6.430 5.468 1.00 80.44 227 GLU A N 1
ATOM 1691 C CA . GLU A 1 227 ? 15.559 -7.682 6.238 1.00 80.44 227 GLU A CA 1
ATOM 1692 C C . GLU A 1 227 ? 15.408 -7.468 7.752 1.00 80.44 227 GLU A C 1
ATOM 1694 O O . GLU A 1 227 ? 14.851 -8.315 8.448 1.00 80.44 227 GLU A O 1
ATOM 1699 N N . ASN A 1 228 ? 15.883 -6.341 8.280 1.00 79.06 228 ASN A N 1
ATOM 1700 C CA . ASN A 1 228 ? 15.788 -5.984 9.696 1.00 79.06 228 ASN A CA 1
ATOM 1701 C C . ASN A 1 228 ? 14.453 -5.315 10.091 1.00 79.06 228 ASN A C 1
ATOM 1703 O O . ASN A 1 228 ? 14.306 -4.914 11.242 1.00 79.06 228 ASN A O 1
ATOM 1707 N N . GLY A 1 229 ? 13.499 -5.169 9.167 1.00 82.12 229 GLY A N 1
ATOM 1708 C CA . GLY A 1 229 ? 12.239 -4.457 9.397 1.00 82.12 229 GLY A CA 1
ATOM 1709 C C . GLY A 1 229 ? 12.347 -2.931 9.285 1.00 82.12 229 GLY A C 1
ATOM 1710 O O . GLY A 1 229 ? 11.393 -2.226 9.609 1.00 82.12 229 GLY A O 1
ATOM 1711 N N . TYR A 1 230 ? 13.482 -2.387 8.834 1.00 85.19 230 TYR A N 1
ATOM 1712 C CA . TYR A 1 230 ? 13.550 -0.981 8.436 1.00 85.19 230 TYR A CA 1
ATOM 1713 C C . TYR A 1 230 ? 12.743 -0.767 7.150 1.00 85.19 230 TYR A C 1
ATOM 1715 O O . TYR A 1 230 ? 12.723 -1.630 6.273 1.00 85.19 230 TYR A O 1
ATOM 1723 N N . TYR A 1 231 ? 12.078 0.382 7.040 1.00 89.25 231 TYR A N 1
ATOM 1724 C CA . TYR A 1 231 ? 11.324 0.760 5.852 1.00 89.25 231 TYR A CA 1
ATOM 1725 C C . TYR A 1 231 ? 11.691 2.174 5.418 1.00 89.25 231 TYR A C 1
ATOM 1727 O O . TYR A 1 231 ? 11.664 3.098 6.234 1.00 89.25 231 TYR A O 1
ATOM 1735 N N . ALA A 1 232 ? 12.000 2.337 4.134 1.00 87.75 232 ALA A N 1
ATOM 1736 C CA . ALA A 1 232 ? 12.322 3.621 3.524 1.00 87.75 232 ALA A CA 1
ATOM 1737 C C . ALA A 1 232 ? 11.407 3.900 2.333 1.00 87.75 232 ALA A C 1
ATOM 1739 O O . ALA A 1 232 ? 10.938 2.980 1.671 1.00 87.75 232 ALA A O 1
ATOM 1740 N N . ILE A 1 233 ? 11.174 5.177 2.045 1.00 88.25 233 ILE A N 1
ATOM 1741 C CA . ILE A 1 233 ? 10.426 5.620 0.867 1.00 88.25 233 ILE A CA 1
ATOM 1742 C C . ILE A 1 233 ? 11.404 6.418 0.031 1.00 88.25 233 ILE A C 1
ATOM 1744 O O . ILE A 1 233 ? 11.829 7.480 0.468 1.00 88.25 233 ILE A O 1
ATOM 1748 N N . ALA A 1 234 ? 11.801 5.899 -1.120 1.00 81.88 234 ALA A N 1
ATOM 1749 C CA . ALA A 1 234 ? 12.859 6.485 -1.931 1.00 81.88 234 ALA A CA 1
ATOM 1750 C C . ALA A 1 234 ? 12.691 6.075 -3.399 1.00 81.88 234 ALA A C 1
ATOM 1752 O O . ALA A 1 234 ? 12.233 4.961 -3.659 1.00 81.88 234 ALA A O 1
ATOM 1753 N N . PRO A 1 235 ? 13.092 6.916 -4.366 1.00 82.38 235 PRO A N 1
ATOM 1754 C CA . PRO A 1 235 ? 13.187 6.476 -5.752 1.00 82.38 235 PRO A CA 1
ATOM 1755 C C . PRO A 1 235 ? 14.229 5.355 -5.893 1.00 82.38 235 PRO A C 1
ATOM 1757 O O . PRO A 1 235 ? 15.121 5.200 -5.054 1.00 82.38 235 PRO A O 1
ATOM 1760 N N . SER A 1 236 ? 14.134 4.578 -6.971 1.00 78.19 236 SER A N 1
ATOM 1761 C CA . SER A 1 236 ? 15.199 3.638 -7.331 1.00 78.19 236 SER A CA 1
ATOM 1762 C C . SER A 1 236 ? 16.418 4.398 -7.848 1.00 78.19 236 SER A C 1
ATOM 1764 O O . SER A 1 236 ? 16.280 5.400 -8.554 1.00 78.19 236 SER A O 1
ATOM 1766 N N . LEU A 1 237 ? 17.613 3.893 -7.551 1.00 70.69 237 LEU A N 1
ATOM 1767 C CA . LEU A 1 237 ? 18.823 4.334 -8.233 1.00 70.69 237 LEU A CA 1
ATOM 1768 C C . LEU A 1 237 ? 18.721 4.010 -9.740 1.00 70.69 237 LEU A C 1
ATOM 1770 O O . LEU A 1 237 ? 18.177 2.962 -10.095 1.00 70.69 237 LEU A O 1
ATOM 1774 N N . PRO A 1 238 ? 19.248 4.868 -10.637 1.00 59.84 238 PRO A N 1
ATOM 1775 C CA . PRO A 1 238 ? 19.143 4.668 -12.088 1.00 59.84 238 PRO A CA 1
ATOM 1776 C C . PRO A 1 238 ? 19.816 3.391 -12.612 1.00 59.84 238 PRO A C 1
ATOM 1778 O O . PRO A 1 238 ? 19.423 2.859 -13.645 1.00 59.84 238 PRO A O 1
ATOM 1781 N N . ASP A 1 239 ? 20.851 2.912 -11.923 1.00 51.75 239 ASP A N 1
ATOM 1782 C CA . ASP A 1 239 ? 21.734 1.824 -12.356 1.00 51.75 239 ASP A CA 1
ATOM 1783 C C . ASP A 1 239 ? 21.548 0.530 -11.546 1.00 51.75 239 ASP A C 1
ATOM 1785 O O . ASP A 1 239 ? 22.162 -0.497 -11.849 1.00 51.75 239 ASP A O 1
ATOM 1789 N N . ARG A 1 240 ? 20.729 0.564 -10.488 1.00 51.28 240 ARG A N 1
ATOM 1790 C CA . ARG A 1 240 ? 20.630 -0.494 -9.476 1.00 51.28 240 ARG A CA 1
ATOM 1791 C C . ARG A 1 240 ? 19.194 -0.585 -8.977 1.00 51.28 240 ARG A C 1
ATOM 1793 O O . ARG A 1 240 ? 18.596 0.431 -8.657 1.00 51.28 240 ARG A O 1
ATOM 1800 N N . HIS A 1 241 ? 18.657 -1.800 -8.852 1.00 65.56 241 HIS A N 1
ATOM 1801 C CA . HIS A 1 241 ? 17.332 -2.065 -8.261 1.00 65.56 241 HIS A CA 1
ATOM 1802 C C . HIS A 1 241 ? 17.349 -1.862 -6.727 1.00 65.56 241 HIS A C 1
ATOM 1804 O O . HIS A 1 241 ? 16.923 -2.725 -5.967 1.00 65.56 241 HIS A O 1
ATOM 1810 N N . TYR A 1 242 ? 17.923 -0.751 -6.269 1.00 71.56 242 TYR A N 1
ATOM 1811 C CA . TYR A 1 242 ? 18.152 -0.401 -4.873 1.00 71.56 242 TYR A CA 1
ATOM 1812 C C . TYR A 1 242 ? 17.636 1.019 -4.613 1.00 71.56 242 TYR A C 1
ATOM 1814 O O . TYR A 1 242 ? 17.659 1.854 -5.523 1.00 71.56 242 TYR A O 1
ATOM 1822 N N . PRO A 1 243 ? 17.226 1.328 -3.372 1.00 77.88 243 PRO A N 1
ATOM 1823 C CA . PRO A 1 243 ? 16.755 2.659 -3.021 1.00 77.88 243 PRO A CA 1
ATOM 1824 C C . PRO A 1 243 ? 17.877 3.697 -3.076 1.00 77.88 243 PRO A C 1
ATOM 1826 O O . PRO A 1 243 ? 18.946 3.497 -2.490 1.00 77.88 243 PRO A O 1
ATOM 1829 N N . ASP A 1 244 ? 17.598 4.862 -3.662 1.00 84.31 244 ASP A N 1
ATOM 1830 C CA . ASP A 1 244 ? 18.400 6.059 -3.417 1.00 84.31 244 ASP A CA 1
ATOM 1831 C C . ASP A 1 244 ? 18.018 6.666 -2.061 1.00 84.31 244 ASP A C 1
ATOM 1833 O O . ASP A 1 244 ? 17.230 7.608 -1.956 1.00 84.31 244 ASP A O 1
ATOM 1837 N N . LEU A 1 245 ? 18.585 6.109 -0.988 1.00 84.12 245 LEU A N 1
ATOM 1838 C CA . LEU A 1 245 ? 18.291 6.535 0.384 1.00 84.12 245 LEU A CA 1
ATOM 1839 C C . LEU A 1 245 ? 18.648 8.003 0.665 1.00 84.12 245 LEU A C 1
ATOM 1841 O O . LEU A 1 245 ? 18.135 8.571 1.629 1.00 84.12 245 LEU A O 1
ATOM 1845 N N . LYS A 1 246 ? 19.478 8.647 -0.171 1.00 84.50 246 LYS A N 1
ATOM 1846 C CA . LYS A 1 246 ? 19.754 10.090 -0.054 1.00 84.50 246 LYS A CA 1
ATOM 1847 C C . LYS A 1 246 ? 18.536 10.936 -0.416 1.00 84.50 246 LYS A C 1
ATOM 1849 O O . LYS A 1 246 ? 18.423 12.065 0.050 1.00 84.50 246 LYS A O 1
ATOM 1854 N N . GLN A 1 247 ? 17.633 10.380 -1.218 1.00 81.94 247 GLN A N 1
ATOM 1855 C CA . GLN A 1 247 ? 16.367 10.986 -1.620 1.00 81.94 247 GLN A CA 1
ATOM 1856 C C . GLN A 1 247 ? 15.182 10.388 -0.848 1.00 81.94 247 GLN A C 1
ATOM 1858 O O . GLN A 1 247 ? 14.046 10.427 -1.321 1.00 81.94 247 GLN A O 1
ATOM 1863 N N . SER A 1 248 ? 15.431 9.813 0.336 1.00 85.75 248 SER A N 1
ATOM 1864 C CA . SER A 1 248 ? 14.358 9.247 1.147 1.00 85.75 248 SER A CA 1
ATOM 1865 C C . SER A 1 248 ? 13.405 10.335 1.642 1.00 85.75 248 SER A C 1
ATOM 1867 O O . SER A 1 248 ? 13.826 11.362 2.174 1.00 85.75 248 SER A O 1
ATOM 1869 N N . THR A 1 249 ? 12.107 10.069 1.549 1.00 84.31 249 THR A N 1
ATOM 1870 C CA . THR A 1 249 ? 11.037 10.947 2.033 1.00 84.31 249 THR A CA 1
ATOM 1871 C C . THR A 1 249 ? 10.290 10.316 3.211 1.00 84.31 249 THR A C 1
ATOM 1873 O O . THR A 1 249 ? 10.256 9.090 3.334 1.00 84.31 249 THR A O 1
ATOM 1876 N N . PRO A 1 250 ? 9.657 11.113 4.091 1.00 91.75 250 PRO A N 1
ATOM 1877 C CA . PRO A 1 250 ? 8.730 10.576 5.082 1.00 91.75 250 PRO A CA 1
ATOM 1878 C C . PRO A 1 250 ? 7.434 10.076 4.424 1.00 91.75 250 PRO A C 1
ATOM 1880 O O . PRO A 1 250 ? 7.155 10.358 3.258 1.00 91.75 250 PRO A O 1
ATOM 1883 N N . PHE A 1 251 ? 6.602 9.372 5.196 1.00 93.69 251 PHE A N 1
ATOM 1884 C CA . PHE A 1 251 ? 5.227 9.082 4.788 1.00 93.69 251 PHE A CA 1
ATOM 1885 C C . PHE A 1 251 ? 4.436 10.386 4.625 1.00 93.69 251 PHE A C 1
ATOM 1887 O O . PHE A 1 251 ? 4.457 11.244 5.513 1.00 93.69 251 PHE A O 1
ATOM 1894 N N . ALA A 1 252 ? 3.683 10.503 3.534 1.00 92.50 252 ALA A N 1
ATOM 1895 C CA . ALA A 1 252 ? 2.696 11.561 3.380 1.00 92.50 252 ALA A CA 1
ATOM 1896 C C . ALA A 1 252 ? 1.492 11.293 4.293 1.00 92.50 252 ALA A C 1
ATOM 1898 O O . ALA A 1 252 ? 1.168 10.143 4.593 1.00 92.50 252 ALA A O 1
ATOM 1899 N N . THR A 1 253 ? 0.846 12.362 4.758 1.00 95.00 253 THR A N 1
ATOM 1900 C CA . THR A 1 253 ? -0.271 12.301 5.710 1.00 95.00 253 THR A CA 1
ATOM 1901 C C . THR A 1 253 ? -1.566 12.724 5.029 1.00 95.00 253 THR A C 1
ATOM 1903 O O . THR A 1 253 ? -1.633 13.796 4.434 1.00 95.00 253 THR A O 1
ATOM 1906 N N . PHE A 1 254 ? -2.597 11.894 5.165 1.00 94.06 254 PHE A N 1
ATOM 1907 C CA . PHE A 1 254 ? -3.920 12.073 4.580 1.00 94.06 254 PHE A CA 1
ATOM 1908 C C . PHE A 1 254 ? -4.941 12.117 5.709 1.00 94.06 254 PHE A C 1
ATOM 1910 O O . PHE A 1 254 ? -5.185 11.115 6.382 1.00 94.06 254 PHE A O 1
ATOM 1917 N N . ASN A 1 255 ? -5.511 13.295 5.943 1.00 93.75 255 ASN A N 1
ATOM 1918 C CA . ASN A 1 255 ? -6.562 13.478 6.937 1.00 93.75 255 ASN A CA 1
ATOM 1919 C C . ASN A 1 255 ? -7.936 13.274 6.289 1.00 93.75 255 ASN A C 1
ATOM 1921 O O . ASN A 1 255 ? -8.097 13.618 5.113 1.00 93.75 255 ASN A O 1
ATOM 1925 N N . PRO A 1 256 ? -8.925 12.746 7.030 1.00 91.44 256 PRO A N 1
ATOM 1926 C CA . PRO A 1 256 ? -10.281 12.613 6.522 1.00 91.44 256 PRO A CA 1
ATOM 1927 C C . PRO A 1 256 ? -10.827 13.991 6.142 1.00 91.44 256 PRO A C 1
ATOM 1929 O O . PRO A 1 256 ? -10.761 14.943 6.920 1.00 91.44 256 PRO A O 1
ATOM 1932 N N . GLN A 1 257 ? -11.358 14.095 4.931 1.00 87.94 257 GLN A N 1
ATOM 1933 C CA . GLN A 1 257 ? -12.025 15.293 4.443 1.00 87.94 257 GLN A CA 1
ATOM 1934 C C . GLN A 1 257 ? -13.523 15.157 4.722 1.00 87.94 257 GLN A C 1
ATOM 1936 O O . GLN A 1 257 ? -14.138 14.153 4.359 1.00 87.94 257 GLN A O 1
ATOM 1941 N N . SER A 1 258 ? -14.118 16.160 5.371 1.00 68.94 258 SER A N 1
ATOM 1942 C CA . SER A 1 258 ? -15.574 16.257 5.498 1.00 68.94 258 SER A CA 1
ATOM 1943 C C . SER A 1 258 ? -16.184 16.309 4.096 1.00 68.94 258 SER A C 1
ATOM 1945 O O . SER A 1 258 ? -15.735 17.102 3.269 1.00 68.94 258 SER A O 1
ATOM 1947 N N . GLY A 1 259 ? -17.148 15.426 3.818 1.00 63.66 259 GLY A N 1
ATOM 1948 C CA . GLY A 1 259 ? -17.702 15.232 2.477 1.00 63.66 259 GLY A CA 1
ATOM 1949 C C . GLY A 1 259 ? -18.148 16.538 1.812 1.00 63.66 259 GLY A C 1
ATOM 1950 O O . GLY A 1 259 ? -18.754 17.391 2.461 1.00 63.66 259 GLY A O 1
ATOM 1951 N N . LYS A 1 260 ? -17.831 16.675 0.521 1.00 39.53 260 LYS A N 1
ATOM 1952 C CA . LYS A 1 260 ? -18.589 17.528 -0.399 1.00 39.53 260 LYS A CA 1
ATOM 1953 C C . LYS A 1 260 ? -19.816 16.773 -0.886 1.00 39.53 260 LYS A C 1
ATOM 1955 O O . LYS A 1 260 ? -19.692 15.538 -1.052 1.00 39.53 260 LYS A O 1
#

InterPro domains:
  IPR022385 Rhs repeat-associated core [TIGR03696] (4-54)

Sequence (260 aa):
MRYDEIGLYVTPNRTYVPGIGRWLQMDPAGIADGLNRYAYVGNDPLSGFDPLGLANEGNTCGRTGGVSCSGSYAGDGITPFKDGTGGDPRVKPRDPISTDGPRSVAKRDPRVGATAGATDQPGKLDLFNDQYDEYKFFKKIPSKDGEFRVGAHGHGRAIELQNGDRIGAREASKLIKGAGYKPGSDTVIVLFACNSGSEGSGGFAQELANLMHVTVKAPTNIGWLFENGYYAIAPSLPDRHYPDLKQSTPFATFNPQSGK

pLDDT: mean 71.97, std 19.38, range [24.02, 96.69]

Foldseek 3Di:
DDADPVGWDDAQPFIAHPVVQWTPDFAPLACPQHPGRTHDNVVCPVQFDDRHSHHTCSPDDVVDPDDDDDDDDDDDDDDDDDDDQDDDPVDDQFAWDWLADDDDDDADDPPDLADPLQLPDPLEGEQAAPSYCQSVLQVLADRDPLEREYEFADAFAWTAGNRRDTDGLVVVLVVSVVSVDDDDASHEYEYQYALQCQNPCNGRLQVNQQVSQYKYWAANHIWIGGSNNDIWGAHADPVDNHGPRVRTDGTDIHHHDDDD

Radius of gyration: 22.1 Å; chains: 1; bounding box: 49×49×68 Å

Secondary structure (DSSP, 8-state):
-EE-TTS-EE-SS-EEETTTTEESS--TTTTTT-S-TTBSGGG-TTT---SSSSS-TTS---S-SS--------------------S-TTS-TTS-EE-BS--------TT-SS-GGGG-STTEEE-S-TTSHHHHHHTTSPP-TTEEEEE--EETTEEE-TTS-EE-HHHHHHHHHHTTPPP-TTPEEEEESTTTTTTGGGSHHHHHHHHHTS-EEE-SS-EEE-TTS-EEE-PBPTTSSSB-GGG-BPPEEEPPPPP-

Organism: NCBI:txid28077